Protein AF-A0A358PCX0-F1 (afdb_monomer_lite)

Secondary structure (DSSP, 8-state):
--BSEEEETTTTEEEE--HHHHHHHHHHHHH-TT--EEE--B--TT-SSHHHHHHHHHHHHHHH-SSEEEE--SSHHHHHHHHHHHHHHHSSHHHHHHS--EEEEEE-EETTTEE-HHHHHHHHHHHHHT--EEEEE-PEETTTB-SSHHHHHHHHHHHHHHHHHHHHHH-TT--EEEEE--EEB-TTT-SB-TTSHHHHHHHHHHHHHHHHTT--BEEE------SSSSHHHHHHHHHHHHHHHHHT-SEEETSSSEETTTTEE-GGGT-

Radius of gyration: 17.61 Å; chains: 1; bounding box: 52×37×47 Å

pLDDT: mean 95.23, std 4.38, range [62.81, 98.88]

Sequence (271 aa):
GASPLIFDGVMGRYRESNLLDLYDAARLVDRLEHIHFLSRPVVARDMPDVRHLDVNTAFACLSGTVKHVFTSASSPDSVEDIATICYQIAGSQTAFRDKPFLSLNVNHVVPPLRFDPIALDVMVEAVRCGIPVMVNCFGQLGASSPVTIAGCVTQTIAETLAGMVIAWLVDPDALAVFGPRPMITDLRTGGMAGGSGEQALLTAAAIQMARFYQLSSSTIAGATDSKSPDAQSGFEKCLNVSQTVQAGANIITQACGAQAGLMGLSLAALG

Structure (mmCIF, N/CA/C/O backbone):
data_AF-A0A358PCX0-F1
#
_entry.id   AF-A0A358PCX0-F1
#
loop_
_atom_site.group_PDB
_atom_site.id
_atom_site.type_symbol
_atom_site.label_atom_id
_atom_site.label_alt_id
_atom_site.label_comp_id
_atom_site.label_asym_id
_atom_site.label_entity_id
_atom_site.label_seq_id
_atom_site.pdbx_PDB_ins_code
_atom_site.Cartn_x
_atom_site.Cartn_y
_atom_site.Cartn_z
_atom_site.occupancy
_atom_site.B_iso_or_equiv
_atom_site.auth_seq_id
_atom_site.auth_comp_id
_atom_site.auth_asym_id
_atom_site.auth_atom_id
_atom_site.pdbx_PDB_model_num
ATOM 1 N N . GLY A 1 1 ? 0.249 -0.237 -4.470 1.00 66.25 1 GLY A N 1
ATOM 2 C CA . GLY A 1 1 ? 1.523 -0.013 -5.187 1.00 66.25 1 GLY A CA 1
ATOM 3 C C . GLY A 1 1 ? 1.429 1.230 -6.049 1.00 66.25 1 GLY A C 1
ATOM 4 O O . GLY A 1 1 ? 0.356 1.811 -6.148 1.00 66.25 1 GLY A O 1
ATOM 5 N N . ALA A 1 2 ? 2.546 1.684 -6.610 1.00 81.44 2 ALA A N 1
ATOM 6 C CA . ALA A 1 2 ? 2.585 2.894 -7.434 1.00 81.44 2 ALA A CA 1
ATOM 7 C C . ALA A 1 2 ? 3.744 2.852 -8.443 1.00 81.44 2 ALA A C 1
ATOM 9 O O . ALA A 1 2 ? 4.353 3.879 -8.725 1.00 81.44 2 ALA A O 1
ATOM 10 N N . SER A 1 3 ? 4.090 1.664 -8.949 1.00 93.50 3 SER A N 1
ATOM 11 C CA . SER A 1 3 ? 5.184 1.537 -9.912 1.00 93.50 3 SER A CA 1
ATOM 12 C C . SER A 1 3 ? 4.832 2.313 -11.191 1.00 93.50 3 SER A C 1
ATOM 14 O O . SER A 1 3 ? 3.762 2.078 -11.754 1.00 93.50 3 SER A O 1
ATOM 16 N N . PRO A 1 4 ? 5.665 3.263 -11.647 1.00 94.12 4 PRO A N 1
ATOM 17 C CA . PRO A 1 4 ? 5.398 4.007 -12.880 1.00 94.12 4 PRO A CA 1
ATOM 18 C C . PRO A 1 4 ? 5.708 3.195 -14.143 1.00 94.12 4 PRO A C 1
ATOM 20 O O . PRO A 1 4 ? 5.293 3.576 -15.237 1.00 94.12 4 PRO A O 1
ATOM 23 N N . LEU A 1 5 ? 6.457 2.097 -13.998 1.00 96.38 5 LEU A N 1
ATOM 24 C CA . LEU A 1 5 ? 6.932 1.295 -15.112 1.00 96.38 5 LEU A CA 1
ATOM 25 C C . LEU A 1 5 ? 6.394 -0.132 -15.057 1.00 96.38 5 LEU A C 1
ATOM 27 O O . LEU A 1 5 ? 6.216 -0.725 -13.990 1.00 96.38 5 LEU A O 1
ATOM 31 N N . ILE A 1 6 ? 6.243 -0.717 -16.239 1.00 95.69 6 ILE A N 1
ATOM 32 C CA . ILE A 1 6 ? 5.971 -2.135 -16.442 1.00 95.69 6 ILE A CA 1
ATOM 33 C C . ILE A 1 6 ? 7.061 -2.745 -17.327 1.00 95.69 6 ILE A C 1
ATOM 35 O O . ILE A 1 6 ? 7.517 -2.129 -18.293 1.00 95.69 6 ILE A O 1
ATOM 39 N N . PHE A 1 7 ? 7.531 -3.935 -16.962 1.00 94.62 7 PHE A N 1
ATOM 40 C CA . PHE A 1 7 ? 8.515 -4.688 -17.724 1.00 94.62 7 PHE A CA 1
ATOM 41 C C . PHE A 1 7 ? 7.829 -5.360 -18.910 1.00 94.62 7 PHE A C 1
ATOM 43 O O . PHE A 1 7 ? 6.977 -6.233 -18.736 1.00 94.62 7 PHE A O 1
ATOM 50 N N . ASP A 1 8 ? 8.220 -4.962 -20.115 1.00 89.94 8 ASP A N 1
ATOM 51 C CA . ASP A 1 8 ? 7.750 -5.571 -21.346 1.00 89.94 8 ASP A CA 1
ATOM 52 C C . ASP A 1 8 ? 8.673 -6.736 -21.720 1.00 89.94 8 ASP A C 1
ATOM 54 O O . ASP A 1 8 ? 9.824 -6.540 -22.119 1.00 89.94 8 ASP A O 1
ATOM 58 N N . GLY A 1 9 ? 8.164 -7.962 -21.576 1.00 83.69 9 GLY A N 1
ATOM 59 C CA . GLY A 1 9 ? 8.922 -9.180 -21.863 1.00 83.69 9 GLY A CA 1
ATOM 60 C C . GLY A 1 9 ? 9.258 -9.377 -23.344 1.00 83.69 9 GLY A C 1
ATOM 61 O O . GLY A 1 9 ? 10.222 -10.074 -23.646 1.00 83.69 9 GLY A O 1
ATOM 62 N N . VAL A 1 10 ? 8.513 -8.752 -24.264 1.00 85.44 10 VAL A N 1
ATOM 63 C CA . VAL A 1 10 ? 8.780 -8.824 -25.710 1.00 85.44 10 VAL A CA 1
ATOM 64 C C . VAL A 1 10 ? 9.884 -7.841 -26.087 1.00 85.44 10 VAL A C 1
ATOM 66 O O . VAL A 1 10 ? 10.782 -8.180 -26.856 1.00 85.44 10 VAL A O 1
ATOM 69 N N . MET A 1 11 ? 9.848 -6.627 -25.529 1.00 87.88 11 MET A N 1
ATOM 70 C CA . MET A 1 11 ? 10.877 -5.613 -25.779 1.00 87.88 11 MET A CA 1
ATOM 71 C C . MET A 1 11 ? 12.143 -5.802 -24.931 1.00 87.88 11 MET A C 1
ATOM 73 O O . MET A 1 11 ? 13.167 -5.189 -25.230 1.00 87.88 11 MET A O 1
ATOM 77 N N . GLY A 1 12 ? 12.070 -6.583 -23.849 1.00 88.88 12 GLY A N 1
ATOM 78 C CA . GLY A 1 12 ? 13.165 -6.777 -22.897 1.00 88.88 12 GLY A CA 1
ATOM 79 C C . GLY A 1 12 ? 13.523 -5.518 -22.099 1.00 88.88 12 GLY A C 1
ATOM 80 O O . GLY A 1 12 ? 14.669 -5.365 -21.678 1.00 88.88 12 GLY A O 1
ATOM 81 N N . ARG A 1 13 ? 12.580 -4.583 -21.921 1.00 93.38 13 ARG A N 1
ATOM 82 C CA . ARG A 1 13 ? 12.817 -3.299 -21.237 1.00 93.38 13 ARG A CA 1
ATOM 83 C C . ARG A 1 13 ? 11.580 -2.795 -20.502 1.00 93.38 13 ARG A C 1
ATOM 85 O O . ARG A 1 13 ? 10.458 -3.186 -20.809 1.00 93.38 13 ARG A O 1
ATOM 92 N N . TYR A 1 14 ? 11.792 -1.875 -19.568 1.00 95.69 14 TYR A N 1
ATOM 93 C CA . TYR A 1 14 ? 10.705 -1.142 -18.925 1.00 95.69 14 TYR A CA 1
ATOM 94 C C . TYR A 1 14 ? 10.110 -0.081 -19.855 1.00 95.69 14 TYR A C 1
ATOM 96 O O . TYR A 1 14 ? 10.834 0.578 -20.605 1.00 95.69 14 TYR A O 1
ATOM 104 N N . ARG A 1 15 ? 8.793 0.102 -19.763 1.00 95.75 15 ARG A N 1
ATOM 105 C CA . ARG A 1 15 ? 8.042 1.203 -20.377 1.00 95.75 15 ARG A CA 1
ATOM 106 C C . ARG A 1 15 ? 7.084 1.819 -19.362 1.00 95.75 15 ARG A C 1
ATOM 108 O O . ARG A 1 15 ? 6.763 1.178 -18.363 1.00 95.75 15 ARG A O 1
ATOM 115 N N . GLU A 1 16 ? 6.610 3.029 -19.643 1.00 96.75 16 GLU A N 1
ATOM 116 C CA . GLU A 1 16 ? 5.518 3.640 -18.880 1.00 96.75 16 GLU A CA 1
ATOM 117 C C . GLU A 1 16 ? 4.294 2.713 -18.890 1.00 96.75 16 GLU A C 1
ATOM 119 O O . GLU A 1 16 ? 3.947 2.121 -19.924 1.00 96.75 16 GLU A O 1
ATOM 124 N N . SER A 1 17 ? 3.665 2.570 -17.727 1.00 96.31 17 SER A N 1
ATOM 125 C CA . SER A 1 17 ? 2.411 1.836 -17.586 1.00 96.31 17 SER A CA 1
ATOM 126 C C . SER A 1 17 ? 1.211 2.689 -17.985 1.00 96.31 17 SER A C 1
ATOM 128 O O . SER A 1 17 ? 1.197 3.902 -17.789 1.00 96.31 17 SER A O 1
ATOM 130 N N . ASN A 1 18 ? 0.173 2.051 -18.505 1.00 96.81 18 ASN A N 1
ATOM 131 C CA . ASN A 1 18 ? -1.090 2.681 -18.879 1.00 96.81 18 ASN A CA 1
ATOM 132 C C . ASN A 1 18 ? -2.275 2.043 -18.131 1.00 96.81 18 ASN A C 1
ATOM 134 O O . ASN A 1 18 ? -2.102 1.127 -17.320 1.00 96.81 18 ASN A O 1
ATOM 138 N N . LEU A 1 19 ? -3.489 2.536 -18.377 1.00 97.31 19 LEU A N 1
ATOM 139 C CA . LEU A 1 19 ? -4.694 2.020 -17.728 1.00 97.31 19 LEU A CA 1
ATOM 140 C C . LEU A 1 19 ? -4.988 0.551 -18.079 1.00 97.31 19 LEU A C 1
ATOM 142 O O . LEU A 1 19 ? -5.476 -0.200 -17.233 1.00 97.31 19 LEU A O 1
ATOM 146 N N . LEU A 1 20 ? -4.668 0.122 -19.303 1.00 96.88 20 LEU A N 1
ATOM 147 C CA . LEU A 1 20 ? -4.866 -1.262 -19.734 1.00 96.88 20 LEU A CA 1
ATOM 148 C C . LEU A 1 20 ? -3.943 -2.223 -18.974 1.00 96.88 20 LEU A C 1
ATOM 150 O O . LEU A 1 20 ? -4.403 -3.267 -18.526 1.00 96.88 20 LEU A O 1
ATOM 154 N N . ASP A 1 21 ? -2.688 -1.838 -18.729 1.00 96.50 21 ASP A N 1
ATOM 155 C CA . ASP A 1 21 ? -1.755 -2.628 -17.914 1.00 96.50 21 ASP A CA 1
ATOM 156 C C . ASP A 1 21 ? -2.300 -2.874 -16.500 1.00 96.50 21 ASP A C 1
ATOM 158 O O . ASP A 1 21 ? -2.132 -3.954 -15.928 1.00 96.50 21 ASP A O 1
ATOM 162 N N . LEU A 1 22 ? -2.967 -1.866 -15.928 1.00 96.00 22 LEU A N 1
ATOM 163 C CA . LEU A 1 22 ? -3.605 -1.972 -14.621 1.00 96.00 22 LEU A CA 1
ATOM 164 C C . LEU A 1 22 ? -4.788 -2.952 -14.650 1.00 96.00 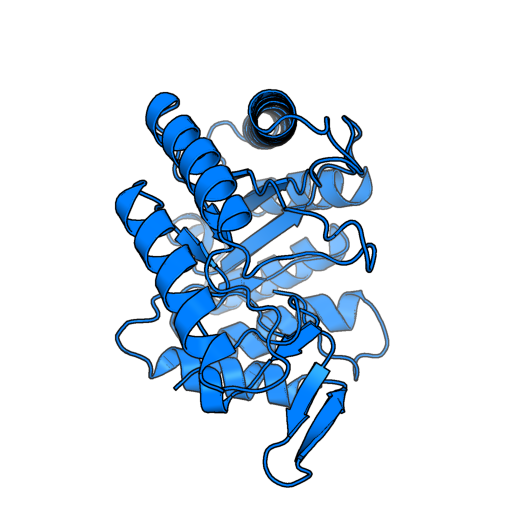22 LEU A C 1
ATOM 166 O O . LEU A 1 22 ? -4.910 -3.788 -13.753 1.00 96.00 22 LEU A O 1
ATOM 170 N N . TYR A 1 23 ? -5.637 -2.863 -15.676 1.00 97.50 23 TYR A N 1
ATOM 171 C CA . TYR A 1 23 ? -6.761 -3.778 -15.883 1.00 97.50 23 TYR A CA 1
ATOM 172 C C . TYR A 1 23 ? -6.295 -5.226 -16.096 1.00 97.50 23 TYR A C 1
ATOM 174 O O . TYR A 1 23 ? -6.831 -6.152 -15.484 1.00 97.50 23 TYR A O 1
ATOM 182 N N . ASP A 1 24 ? -5.255 -5.434 -16.901 1.00 96.88 24 ASP A N 1
ATOM 183 C CA . ASP A 1 24 ? -4.694 -6.760 -17.160 1.00 96.88 24 ASP A CA 1
ATOM 184 C C . ASP A 1 24 ? -4.054 -7.359 -15.901 1.00 96.88 24 ASP A C 1
ATOM 186 O O . ASP A 1 24 ? -4.248 -8.543 -15.610 1.00 96.88 24 ASP A O 1
ATOM 190 N N . ALA A 1 25 ? -3.368 -6.545 -15.091 1.00 96.62 25 ALA A N 1
ATOM 191 C CA . ALA A 1 25 ? -2.863 -6.982 -13.793 1.00 96.62 25 ALA A CA 1
ATOM 192 C C . ALA A 1 25 ? -4.001 -7.379 -12.835 1.00 96.62 25 ALA A C 1
ATOM 194 O O . ALA A 1 25 ? -3.883 -8.387 -12.137 1.00 96.62 25 ALA A O 1
ATOM 195 N N . ALA A 1 26 ? -5.110 -6.631 -12.820 1.00 97.50 26 ALA A N 1
ATOM 196 C CA . ALA A 1 26 ? -6.291 -6.964 -12.024 1.00 97.50 26 ALA A CA 1
ATOM 197 C C . ALA A 1 26 ? -6.888 -8.318 -12.436 1.00 97.50 26 ALA A C 1
ATOM 199 O O . ALA A 1 26 ? -7.102 -9.182 -11.586 1.00 97.50 26 ALA A O 1
ATOM 200 N N . ARG A 1 27 ? -7.057 -8.545 -13.744 1.00 97.88 27 ARG A N 1
ATOM 201 C CA . ARG A 1 27 ? -7.549 -9.819 -14.293 1.00 97.88 27 ARG A CA 1
ATOM 202 C C . ARG A 1 27 ? -6.636 -10.989 -13.989 1.00 97.88 27 ARG A C 1
ATOM 204 O O . ARG A 1 27 ? -7.120 -12.086 -13.723 1.00 97.88 27 ARG A O 1
ATOM 211 N N . LEU A 1 28 ? -5.325 -10.776 -14.043 1.00 96.62 28 LEU A N 1
ATOM 212 C CA . LEU A 1 28 ? -4.369 -11.808 -13.673 1.00 96.62 28 LEU A CA 1
ATOM 213 C C . LEU A 1 28 ? -4.514 -12.150 -12.189 1.00 96.62 28 LEU A C 1
ATOM 215 O O . LEU A 1 28 ? -4.706 -13.317 -11.855 1.00 96.62 28 LEU A O 1
ATOM 219 N N . VAL A 1 29 ? -4.509 -11.136 -11.315 1.00 97.06 29 VAL A N 1
ATOM 220 C CA . VAL A 1 29 ? -4.681 -11.308 -9.865 1.00 97.06 29 VAL A CA 1
ATOM 221 C C . VAL A 1 29 ? -5.977 -12.036 -9.531 1.00 97.06 29 VAL A C 1
ATOM 223 O O . VAL A 1 29 ? -5.957 -12.901 -8.658 1.00 97.06 29 VAL A O 1
ATOM 226 N N . ASP A 1 30 ? -7.072 -11.769 -10.241 1.00 97.62 30 ASP A N 1
ATOM 227 C CA . ASP A 1 30 ? -8.354 -12.456 -10.052 1.00 97.62 30 ASP A CA 1
ATOM 228 C C . ASP A 1 30 ? -8.228 -13.986 -10.130 1.00 97.62 30 ASP A C 1
ATOM 230 O O . ASP A 1 30 ? -8.849 -14.717 -9.358 1.00 97.62 30 ASP A O 1
ATOM 234 N N . ARG A 1 31 ? -7.336 -14.477 -10.997 1.00 97.25 31 ARG A N 1
ATOM 235 C CA . ARG A 1 31 ? -7.123 -15.906 -11.262 1.00 97.25 31 ARG A CA 1
ATOM 236 C C . ARG A 1 31 ? -6.099 -16.575 -10.346 1.00 97.25 31 ARG A C 1
ATOM 238 O O . ARG A 1 31 ? -6.014 -17.800 -10.361 1.00 97.25 31 ARG A O 1
ATOM 245 N N . LEU A 1 32 ? -5.331 -15.814 -9.566 1.00 96.75 32 LEU A N 1
ATOM 246 C CA . LEU A 1 32 ? -4.287 -16.356 -8.690 1.00 96.75 32 LEU A CA 1
ATOM 247 C C . LEU A 1 32 ? -4.876 -16.877 -7.375 1.00 96.75 32 LEU A C 1
ATOM 249 O O . LEU A 1 32 ? -5.414 -16.102 -6.591 1.00 96.75 32 LEU A O 1
ATOM 253 N N . GLU A 1 33 ? -4.741 -18.170 -7.094 1.00 96.31 33 GLU A N 1
ATOM 254 C CA . GLU A 1 33 ? -5.329 -18.804 -5.902 1.00 96.31 33 GLU A CA 1
ATOM 255 C C . GLU A 1 33 ? -4.823 -18.199 -4.581 1.00 96.31 33 GLU A C 1
ATOM 257 O O . GLU A 1 33 ? -5.609 -17.926 -3.679 1.00 96.31 33 GLU A O 1
ATOM 262 N N . HIS A 1 34 ? -3.518 -17.932 -4.483 1.00 95.25 34 HIS A N 1
ATOM 263 C CA . HIS A 1 34 ? -2.870 -17.493 -3.238 1.00 95.25 34 HIS A CA 1
ATOM 264 C C . HIS A 1 34 ? -2.746 -15.969 -3.089 1.00 95.25 34 HIS A C 1
ATOM 266 O O . HIS A 1 34 ? -2.166 -15.483 -2.117 1.00 95.25 34 HIS A O 1
ATOM 272 N N . ILE A 1 35 ? -3.279 -15.202 -4.044 1.00 96.94 35 ILE A N 1
ATOM 273 C CA . ILE A 1 35 ? -3.341 -13.740 -3.963 1.00 96.94 35 ILE A CA 1
ATOM 274 C C . ILE A 1 35 ? -4.784 -13.338 -3.677 1.00 96.94 35 ILE A C 1
ATOM 276 O O . ILE A 1 35 ? -5.664 -13.498 -4.517 1.00 96.94 35 ILE A O 1
ATOM 280 N N . HIS A 1 36 ? -5.031 -12.812 -2.480 1.00 97.19 36 HIS A N 1
ATOM 281 C CA . HIS A 1 36 ? -6.388 -12.627 -1.947 1.00 97.19 36 HIS A CA 1
ATOM 282 C C . HIS A 1 36 ? -7.001 -11.250 -2.242 1.00 97.19 36 HIS A C 1
ATOM 284 O O . HIS A 1 36 ? -8.197 -11.051 -2.051 1.00 97.19 36 HIS A O 1
ATOM 290 N N . PHE A 1 37 ? -6.193 -10.293 -2.692 1.00 97.75 37 PHE A N 1
ATOM 291 C CA . PHE A 1 37 ? -6.614 -8.928 -2.995 1.00 97.75 37 PHE A CA 1
ATOM 292 C C . PHE A 1 37 ? -5.708 -8.321 -4.064 1.00 97.75 37 PHE A C 1
ATOM 294 O O . PHE A 1 37 ? -4.561 -8.738 -4.242 1.00 97.75 37 PHE A O 1
ATOM 301 N N . LEU A 1 38 ? -6.198 -7.282 -4.730 1.00 97.75 38 LEU A N 1
ATOM 302 C CA . LEU A 1 38 ? -5.412 -6.452 -5.628 1.00 97.75 38 LEU A CA 1
ATOM 303 C C . LEU A 1 38 ? -5.017 -5.170 -4.900 1.00 97.75 38 LEU A C 1
ATOM 305 O O . LEU A 1 38 ? -5.866 -4.350 -4.583 1.00 97.75 38 LEU A O 1
ATOM 309 N N . SER A 1 39 ? -3.724 -4.944 -4.671 1.00 95.69 39 SER A N 1
ATOM 310 C CA . SER A 1 39 ? -3.232 -3.591 -4.386 1.00 95.69 39 SER A CA 1
ATOM 311 C C . SER A 1 39 ? -2.717 -3.007 -5.681 1.00 95.69 39 SER A C 1
ATOM 313 O O . SER A 1 39 ? -1.748 -3.550 -6.209 1.00 95.69 39 SER A O 1
ATOM 315 N N . ARG A 1 40 ? -3.349 -1.926 -6.165 1.00 94.75 40 ARG A N 1
ATOM 316 C CA . ARG A 1 40 ? -3.011 -1.200 -7.401 1.00 94.75 40 ARG A CA 1
ATOM 317 C C . ARG A 1 40 ? -1.505 -1.306 -7.684 1.00 94.75 40 ARG A C 1
ATOM 319 O O . ARG A 1 40 ? -0.728 -0.709 -6.939 1.00 94.75 40 ARG A O 1
ATOM 326 N N . PRO A 1 41 ? -1.056 -2.090 -8.674 1.00 94.00 41 PRO A N 1
ATOM 327 C CA . PRO A 1 41 ? 0.370 -2.369 -8.822 1.00 94.00 41 PRO A CA 1
ATOM 328 C C . PRO A 1 41 ? 1.127 -1.243 -9.539 1.00 94.00 41 PRO A C 1
ATOM 330 O O . PRO A 1 41 ? 2.268 -0.959 -9.175 1.00 94.00 41 PRO A O 1
ATOM 333 N N . VAL A 1 42 ? 0.479 -0.559 -10.488 1.00 95.69 42 VAL A N 1
ATOM 334 C CA . VAL A 1 42 ? 1.085 0.479 -11.339 1.00 95.69 42 VAL A CA 1
ATOM 335 C C . VAL A 1 42 ? 0.300 1.794 -11.341 1.00 95.69 42 VAL A C 1
ATOM 337 O O . VAL A 1 42 ? -0.827 1.871 -10.848 1.00 95.69 42 VAL A O 1
ATOM 340 N N . VAL A 1 43 ? 0.910 2.857 -11.867 1.00 95.62 43 VAL A N 1
ATOM 341 C CA . VAL A 1 43 ? 0.254 4.146 -12.145 1.00 95.62 43 VAL A CA 1
ATOM 342 C C . VAL A 1 43 ? -0.154 4.198 -13.617 1.00 95.62 43 VAL A C 1
ATOM 344 O O . VAL A 1 43 ? 0.695 4.006 -14.478 1.00 95.62 43 VAL A O 1
ATOM 347 N N . ALA A 1 44 ? -1.414 4.498 -13.931 1.00 95.56 44 ALA A N 1
ATOM 348 C CA . ALA A 1 44 ? -1.822 4.745 -15.315 1.00 95.56 44 ALA A CA 1
ATOM 349 C C . ALA A 1 44 ? -1.275 6.109 -15.786 1.00 95.56 44 ALA A C 1
ATOM 351 O O . ALA A 1 44 ? -1.737 7.162 -15.352 1.00 95.56 44 ALA A O 1
ATOM 352 N N . ARG A 1 45 ? -0.229 6.111 -16.616 1.00 95.75 45 ARG A N 1
ATOM 353 C CA . ARG A 1 45 ? 0.488 7.330 -17.046 1.00 95.75 45 ARG A CA 1
ATOM 354 C C . ARG A 1 45 ? -0.158 8.030 -18.246 1.00 95.75 45 ARG A C 1
ATOM 356 O O . ARG A 1 45 ? 0.310 9.085 -18.660 1.00 95.75 45 ARG A O 1
ATOM 363 N N . ASP A 1 46 ? -1.216 7.448 -18.792 1.00 97.06 46 ASP A N 1
ATOM 364 C CA . ASP A 1 46 ? -1.963 7.876 -19.976 1.00 97.06 46 ASP A CA 1
ATOM 365 C C . ASP A 1 46 ? -3.213 8.713 -19.649 1.00 97.06 46 ASP A C 1
ATOM 367 O O . ASP A 1 46 ? -4.040 8.964 -20.523 1.00 97.06 46 ASP A O 1
ATOM 371 N N . MET A 1 47 ? -3.357 9.158 -18.397 1.00 96.81 47 MET A N 1
ATOM 372 C CA . MET A 1 47 ? -4.500 9.944 -17.924 1.00 96.81 47 MET A CA 1
ATOM 373 C C . MET A 1 47 ? -4.228 11.456 -18.019 1.00 96.81 47 MET A C 1
ATOM 375 O O . MET A 1 47 ? -3.110 11.889 -17.732 1.00 96.81 47 MET A O 1
ATOM 379 N N . PRO A 1 48 ? -5.229 12.275 -18.399 1.00 95.94 48 PRO A N 1
ATOM 380 C CA . PRO A 1 48 ? -5.037 13.707 -18.653 1.00 95.94 48 PRO A CA 1
ATOM 381 C C . PRO A 1 48 ? -4.790 14.527 -17.380 1.00 95.94 48 PRO A C 1
ATOM 383 O O . PRO A 1 48 ? -4.095 15.540 -17.426 1.00 95.94 48 PRO A O 1
ATOM 386 N N . ASP A 1 49 ? -5.344 14.093 -16.249 1.00 96.81 49 ASP A N 1
ATOM 387 C CA . ASP A 1 49 ? -5.145 14.715 -14.945 1.00 96.81 49 ASP A CA 1
ATOM 388 C C . ASP A 1 49 ? -5.286 13.692 -13.810 1.00 96.81 49 ASP A C 1
ATOM 390 O O . ASP A 1 49 ? -5.570 12.508 -14.014 1.00 96.81 49 ASP A O 1
ATOM 394 N N . VAL A 1 50 ? -5.044 14.173 -12.594 1.00 95.50 50 VAL A N 1
ATOM 395 C CA . VAL A 1 50 ? -4.992 13.362 -11.379 1.00 95.50 50 VAL A CA 1
ATOM 396 C C . VAL A 1 50 ? -6.367 12.801 -10.991 1.00 95.50 50 VAL A C 1
ATOM 398 O O . VAL A 1 50 ? -6.448 11.660 -10.541 1.00 95.50 50 VAL A O 1
ATOM 401 N N . ARG A 1 51 ? -7.457 13.546 -11.213 1.00 96.75 51 ARG A N 1
ATOM 402 C CA . ARG A 1 51 ? -8.814 13.065 -10.911 1.00 96.75 51 ARG A CA 1
ATOM 403 C C . ARG A 1 51 ? -9.197 11.937 -11.864 1.00 96.75 51 ARG A C 1
ATOM 405 O O . ARG A 1 51 ? -9.658 10.886 -11.422 1.00 96.75 51 ARG A O 1
ATOM 412 N N . HIS A 1 52 ? -8.914 12.099 -13.159 1.00 97.50 52 HIS A N 1
ATOM 413 C CA . HIS A 1 52 ? -9.087 11.026 -14.138 1.00 97.50 52 HIS A CA 1
ATOM 414 C C . HIS A 1 52 ? -8.227 9.809 -13.794 1.00 97.50 52 HIS A C 1
ATOM 416 O O . HIS A 1 52 ? -8.718 8.688 -13.910 1.00 97.50 52 HIS A O 1
ATOM 422 N N . LEU A 1 53 ? -6.987 10.006 -13.335 1.00 97.56 53 LEU A N 1
ATOM 423 C CA . LEU A 1 53 ? -6.143 8.915 -12.850 1.00 97.56 53 LEU A CA 1
ATOM 424 C C . LEU A 1 53 ? -6.813 8.136 -11.718 1.00 97.56 53 LEU A C 1
ATOM 426 O O . LEU A 1 53 ? -6.937 6.919 -11.833 1.00 97.56 53 LEU A O 1
ATOM 430 N N . ASP A 1 54 ? -7.245 8.802 -10.652 1.00 97.88 54 ASP A N 1
ATOM 431 C CA . ASP A 1 54 ? -7.802 8.139 -9.469 1.00 97.88 54 ASP A CA 1
ATOM 432 C C . ASP A 1 54 ? -9.085 7.359 -9.804 1.00 97.88 54 ASP A C 1
ATOM 434 O O . ASP A 1 54 ? -9.202 6.166 -9.498 1.00 97.88 54 ASP A O 1
ATOM 438 N N . VAL A 1 55 ? -10.020 8.013 -10.501 1.00 98.12 55 VAL A N 1
ATOM 439 C CA . VAL A 1 55 ? -11.337 7.451 -10.836 1.00 98.12 55 VAL A CA 1
ATOM 440 C C . VAL A 1 55 ? -11.211 6.287 -11.820 1.00 98.12 55 VAL A C 1
ATOM 442 O O . VAL A 1 55 ? -11.768 5.213 -11.582 1.00 98.12 55 VAL A O 1
ATOM 445 N N . ASN A 1 56 ? -10.429 6.445 -12.896 1.00 98.25 56 ASN A N 1
ATOM 446 C CA . ASN A 1 56 ? -10.233 5.361 -13.862 1.00 98.25 56 ASN A CA 1
ATOM 447 C C . ASN A 1 56 ? -9.424 4.210 -13.261 1.00 98.25 56 ASN A C 1
ATOM 449 O O . ASN A 1 56 ? -9.700 3.055 -13.573 1.00 98.25 56 ASN A O 1
ATOM 453 N N . THR A 1 57 ? -8.476 4.490 -12.362 1.00 98.06 57 THR A N 1
ATOM 454 C CA . THR A 1 57 ? -7.750 3.447 -11.624 1.00 98.06 57 THR A CA 1
ATOM 455 C C . THR A 1 57 ? -8.716 2.587 -10.814 1.00 98.06 57 THR A C 1
ATOM 457 O O . THR A 1 57 ? -8.656 1.359 -10.908 1.00 98.06 57 THR A O 1
ATOM 460 N N . ALA A 1 58 ? -9.618 3.205 -10.042 1.00 98.25 58 ALA A N 1
ATOM 461 C CA . ALA A 1 58 ? -10.618 2.474 -9.269 1.00 98.25 58 ALA A CA 1
ATOM 462 C C . ALA A 1 58 ? -11.531 1.646 -10.184 1.00 98.25 58 ALA A C 1
ATOM 464 O O . ALA A 1 58 ? -11.688 0.444 -9.965 1.00 98.25 58 ALA A O 1
ATOM 465 N N . PHE A 1 59 ? -12.054 2.258 -11.250 1.00 98.25 59 PHE A N 1
ATOM 466 C CA . PHE A 1 59 ? -12.914 1.585 -12.221 1.00 98.25 59 PHE A CA 1
ATOM 467 C C . PHE A 1 59 ? -12.226 0.388 -12.894 1.00 98.25 59 PHE A C 1
ATOM 469 O O . PHE A 1 59 ? -12.791 -0.706 -12.929 1.00 98.25 59 PHE A O 1
ATOM 476 N N . ALA A 1 60 ? -10.998 0.560 -13.390 1.00 98.19 60 ALA A N 1
ATOM 477 C CA . ALA A 1 60 ? -10.240 -0.499 -14.053 1.00 98.19 60 ALA A CA 1
ATOM 478 C C . ALA A 1 60 ? -9.931 -1.661 -13.099 1.00 98.19 60 ALA A C 1
ATOM 480 O O . ALA A 1 60 ? -10.105 -2.820 -13.469 1.00 98.19 60 ALA A O 1
ATOM 481 N N . CYS A 1 61 ? -9.533 -1.373 -11.855 1.00 98.25 61 CYS A N 1
ATOM 482 C CA . CYS A 1 61 ? -9.289 -2.413 -10.855 1.00 98.25 61 CYS A CA 1
ATOM 483 C C . CYS A 1 61 ? -10.563 -3.209 -10.540 1.00 98.25 61 CYS A C 1
ATOM 485 O O . CYS A 1 61 ? -10.549 -4.435 -10.616 1.00 98.25 61 CYS A O 1
ATOM 487 N N . LEU A 1 62 ? -11.665 -2.516 -10.233 1.00 98.44 62 LEU A N 1
ATOM 488 C CA . LEU A 1 62 ? -12.949 -3.133 -9.878 1.00 98.44 62 LEU A CA 1
ATOM 489 C C . LEU A 1 62 ? -13.585 -3.900 -11.042 1.00 98.44 62 LEU A C 1
ATOM 491 O O . LEU A 1 62 ? -14.279 -4.888 -10.829 1.00 98.44 62 LEU A O 1
ATOM 495 N N . SER A 1 63 ? -13.330 -3.475 -12.280 1.00 98.06 63 SER A N 1
ATOM 496 C CA . SER A 1 63 ? -13.789 -4.188 -13.476 1.00 98.06 63 SER A CA 1
ATOM 497 C C . SER A 1 63 ? -12.953 -5.434 -13.780 1.00 98.06 63 SER A C 1
ATOM 499 O O . SER A 1 63 ? -13.393 -6.307 -14.527 1.00 98.06 63 SER A O 1
ATOM 501 N N . GLY A 1 64 ? -11.716 -5.490 -13.278 1.00 97.88 64 GLY A N 1
ATOM 502 C CA . GLY A 1 64 ? -10.762 -6.552 -13.583 1.00 97.88 64 GLY A CA 1
ATOM 503 C C . GLY A 1 64 ? -10.759 -7.707 -12.584 1.00 97.88 64 GLY A C 1
ATOM 504 O O . GLY A 1 64 ? -10.331 -8.798 -12.950 1.00 97.88 64 GLY A O 1
ATOM 505 N N . THR A 1 65 ? -11.227 -7.504 -11.350 1.00 98.38 65 THR A N 1
ATOM 506 C CA . THR A 1 65 ? -11.255 -8.554 -10.322 1.00 98.38 65 THR A CA 1
ATOM 507 C C . THR A 1 65 ? -12.466 -8.446 -9.404 1.00 98.38 65 THR A C 1
ATOM 509 O O . THR A 1 65 ? -12.937 -7.353 -9.107 1.00 98.38 65 THR A O 1
ATOM 512 N N . VAL A 1 66 ? -12.935 -9.595 -8.908 1.00 97.25 66 VAL A N 1
ATOM 513 C CA . VAL A 1 66 ? -13.941 -9.678 -7.835 1.00 97.25 66 VAL A CA 1
ATOM 514 C C . VAL A 1 66 ? -13.318 -9.671 -6.434 1.00 97.25 66 VAL A C 1
ATOM 516 O O . VAL A 1 66 ? -14.033 -9.705 -5.433 1.00 97.25 66 VAL A O 1
ATOM 519 N N . LYS A 1 67 ? -11.984 -9.673 -6.345 1.00 98.31 67 LYS A N 1
ATOM 520 C CA . LYS A 1 67 ? -11.242 -9.611 -5.082 1.00 98.31 67 LYS A CA 1
ATOM 521 C C . LYS A 1 67 ? -11.199 -8.181 -4.558 1.00 98.31 67 LYS A C 1
ATOM 523 O O . LYS A 1 67 ? -11.349 -7.225 -5.312 1.00 98.31 67 LYS A O 1
ATOM 528 N N . HIS A 1 68 ? -10.931 -8.037 -3.260 1.00 98.44 68 HIS A N 1
ATOM 529 C CA . HIS A 1 68 ? -10.815 -6.723 -2.626 1.00 98.44 68 HIS A CA 1
ATOM 530 C C . HIS A 1 68 ? -9.757 -5.858 -3.320 1.00 98.44 68 HIS A C 1
ATOM 532 O O . HIS A 1 68 ? -8.659 -6.338 -3.617 1.00 98.44 68 HIS A O 1
ATOM 538 N N . VAL A 1 69 ? -10.064 -4.581 -3.541 1.00 98.62 69 VAL A N 1
ATOM 539 C CA . VAL A 1 69 ? -9.175 -3.633 -4.221 1.00 98.62 69 VAL A CA 1
ATOM 540 C C . VAL A 1 69 ? -8.625 -2.606 -3.235 1.00 98.62 69 VAL A C 1
ATOM 542 O O . VAL A 1 69 ? -9.365 -1.902 -2.558 1.00 98.62 69 VAL A O 1
ATOM 545 N N . PHE A 1 70 ? -7.306 -2.447 -3.206 1.00 97.94 70 PHE A N 1
ATOM 546 C CA . PHE A 1 70 ? -6.643 -1.307 -2.585 1.00 97.94 70 PHE A CA 1
ATOM 547 C C . PHE A 1 70 ? -6.145 -0.345 -3.663 1.00 97.94 70 PHE A C 1
ATOM 549 O O . PHE A 1 70 ? -5.237 -0.684 -4.427 1.00 97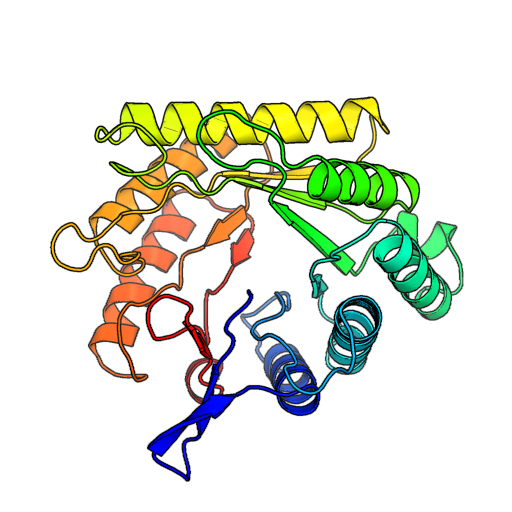.94 70 PHE A O 1
ATOM 556 N N . THR A 1 71 ? -6.682 0.872 -3.680 1.00 97.06 71 THR A N 1
ATOM 557 C CA . THR A 1 71 ? -6.221 1.969 -4.548 1.00 97.06 71 THR A CA 1
ATOM 558 C C . THR A 1 71 ? -5.755 3.160 -3.700 1.00 97.06 71 THR A C 1
ATOM 560 O O . THR A 1 71 ? -5.434 2.984 -2.525 1.00 97.06 71 THR A O 1
ATOM 563 N N . SER A 1 72 ? -5.630 4.345 -4.281 1.00 95.94 72 SER A N 1
ATOM 564 C CA . SER A 1 72 ? -5.386 5.617 -3.600 1.00 95.94 72 SER A CA 1
ATOM 565 C C . SER A 1 72 ? -6.226 6.701 -4.270 1.00 95.94 72 SER A C 1
ATOM 567 O O . SER A 1 72 ? -6.613 6.539 -5.426 1.00 95.94 72 SER A O 1
ATOM 569 N N . ALA A 1 73 ? -6.445 7.800 -3.563 1.00 97.50 73 ALA A N 1
ATOM 570 C CA . ALA A 1 73 ? -7.011 9.023 -4.110 1.00 97.50 73 ALA A CA 1
ATOM 571 C C . ALA A 1 73 ? -6.067 10.183 -3.794 1.00 97.50 73 ALA A C 1
ATOM 573 O O . ALA A 1 73 ? -5.342 10.143 -2.797 1.00 97.50 73 ALA A O 1
ATOM 574 N N . SER A 1 74 ? -6.072 11.193 -4.649 1.00 96.81 74 SER A N 1
ATOM 575 C CA . SER A 1 74 ? -5.174 12.342 -4.567 1.00 96.81 74 SER A CA 1
ATOM 576 C C . SER A 1 74 ? -5.882 13.614 -4.091 1.00 96.81 74 SER A C 1
ATOM 578 O O . SER A 1 74 ? -5.224 14.613 -3.817 1.00 96.81 74 SER A O 1
ATOM 580 N N . SER A 1 75 ? -7.213 13.591 -3.999 1.00 98.12 75 SER A N 1
ATOM 581 C CA . SER A 1 75 ? -8.040 14.669 -3.457 1.00 98.12 75 SER A CA 1
ATOM 582 C C . SER A 1 75 ? -9.335 14.114 -2.846 1.00 98.12 75 SER A C 1
ATOM 584 O O . SER A 1 75 ? -9.743 13.007 -3.212 1.00 98.12 75 SER A O 1
ATOM 586 N N . PRO A 1 76 ? -10.003 14.866 -1.952 1.00 98.25 76 PRO A N 1
ATOM 587 C CA . PRO A 1 76 ? -11.332 14.516 -1.440 1.00 98.25 76 PRO A CA 1
ATOM 588 C C . PRO A 1 76 ? -12.369 14.321 -2.555 1.00 98.25 76 PRO A C 1
ATOM 590 O O . PRO A 1 76 ? -13.076 13.321 -2.555 1.00 98.25 76 PRO A O 1
ATOM 593 N N . ASP A 1 77 ? -12.376 15.186 -3.573 1.00 98.12 77 ASP A N 1
ATOM 594 C CA . ASP A 1 77 ? -13.274 15.053 -4.730 1.00 98.12 77 ASP A CA 1
ATOM 595 C C . ASP A 1 77 ? -13.106 13.702 -5.450 1.00 98.12 77 ASP A C 1
ATOM 597 O O . ASP A 1 77 ? -14.085 13.069 -5.844 1.00 98.12 77 ASP A O 1
ATOM 601 N N . SER A 1 78 ? -11.862 13.222 -5.603 1.00 98.44 78 SER A N 1
ATOM 602 C CA . SER A 1 78 ? -11.604 11.888 -6.160 1.00 98.44 78 SER A CA 1
ATOM 603 C C . SER A 1 78 ? -12.169 10.782 -5.262 1.00 98.44 78 SER A C 1
ATOM 605 O O . SER A 1 78 ? -12.608 9.752 -5.769 1.00 98.44 78 SER A O 1
ATOM 607 N N . VAL A 1 79 ? -12.159 10.962 -3.935 1.00 98.81 79 VAL A N 1
ATOM 608 C CA . VAL A 1 79 ? -12.751 10.000 -2.991 1.00 98.81 79 VAL A CA 1
ATOM 609 C C . VAL A 1 79 ? -14.260 9.913 -3.191 1.00 98.81 79 VAL A C 1
ATOM 611 O O . VAL A 1 79 ? -14.782 8.803 -3.276 1.00 98.81 79 VAL A O 1
ATOM 614 N N . GLU A 1 80 ? -14.949 11.048 -3.312 1.00 98.62 80 GLU A N 1
ATOM 615 C CA . GLU A 1 80 ? -16.400 11.094 -3.537 1.00 98.62 80 GLU A CA 1
ATOM 616 C C . GLU A 1 80 ? -16.800 10.401 -4.852 1.00 98.62 80 GLU A C 1
ATOM 618 O O . GLU A 1 80 ? -17.754 9.613 -4.894 1.00 98.62 80 GLU A O 1
ATOM 623 N N . ASP A 1 81 ? -16.034 10.621 -5.924 1.00 98.69 81 ASP A N 1
ATOM 624 C CA . ASP A 1 81 ? -16.252 9.950 -7.209 1.00 98.69 81 ASP A CA 1
ATOM 625 C C . ASP A 1 81 ? -16.031 8.432 -7.108 1.00 98.69 81 ASP A C 1
ATOM 627 O O . ASP A 1 81 ? -16.844 7.637 -7.594 1.00 98.69 81 ASP A O 1
ATOM 631 N N . ILE A 1 82 ? -14.949 8.004 -6.444 1.00 98.81 82 ILE A N 1
ATOM 632 C CA . ILE A 1 82 ? -14.661 6.581 -6.208 1.00 98.81 82 ILE A CA 1
ATOM 633 C C . ILE A 1 82 ? -15.771 5.946 -5.360 1.00 98.81 82 ILE A C 1
ATOM 635 O O . ILE A 1 82 ? -16.218 4.836 -5.665 1.00 98.81 82 ILE A O 1
ATOM 639 N N . ALA A 1 83 ? -16.245 6.642 -4.324 1.00 98.81 83 ALA A N 1
ATOM 640 C CA . ALA A 1 83 ? -17.342 6.191 -3.477 1.00 98.81 83 ALA A CA 1
ATOM 641 C C . ALA A 1 83 ? -18.624 6.007 -4.296 1.00 98.81 83 ALA A C 1
ATOM 643 O O . ALA A 1 83 ? -19.282 4.976 -4.180 1.00 98.81 83 ALA A O 1
ATOM 644 N N . THR A 1 84 ? -18.926 6.947 -5.196 1.00 98.69 84 THR A N 1
ATOM 645 C CA . THR A 1 84 ? -20.082 6.872 -6.099 1.00 98.69 84 THR A CA 1
ATOM 646 C C . THR A 1 84 ? -20.043 5.616 -6.970 1.00 98.69 84 THR A C 1
ATOM 648 O O . THR A 1 84 ? -21.041 4.896 -7.045 1.00 98.69 84 THR A O 1
ATOM 651 N N . ILE A 1 85 ? -18.889 5.296 -7.569 1.00 98.56 85 ILE A N 1
ATOM 652 C CA . ILE A 1 85 ? -18.699 4.046 -8.327 1.00 98.56 85 ILE A CA 1
ATOM 653 C C . ILE A 1 85 ? -18.956 2.831 -7.428 1.00 98.56 85 ILE A C 1
ATOM 655 O O . ILE A 1 85 ? -19.683 1.909 -7.805 1.00 98.56 85 ILE A O 1
ATOM 659 N N . CYS A 1 86 ? -18.392 2.832 -6.220 1.00 98.75 86 CYS A N 1
ATOM 660 C CA . CYS A 1 86 ? -18.544 1.726 -5.281 1.00 98.75 86 CYS A CA 1
ATOM 661 C C . CYS A 1 86 ? -20.008 1.522 -4.859 1.00 98.75 86 CYS A C 1
ATOM 663 O O . CYS A 1 86 ? -20.487 0.389 -4.834 1.00 98.75 86 CYS A O 1
ATOM 665 N N . TYR A 1 87 ? -20.748 2.598 -4.590 1.00 98.75 87 TYR A N 1
ATOM 666 C CA . TYR A 1 87 ? -22.165 2.529 -4.232 1.00 98.75 87 TYR A CA 1
ATOM 667 C C . TYR A 1 87 ? -23.025 2.003 -5.379 1.00 98.75 87 TYR A C 1
ATOM 669 O O . TYR A 1 87 ? -23.948 1.228 -5.139 1.00 98.75 87 TYR A O 1
ATOM 677 N N . GLN A 1 88 ? -22.720 2.390 -6.620 1.00 98.44 88 GLN A N 1
ATOM 678 C CA . GLN A 1 88 ? -23.421 1.884 -7.800 1.00 98.44 88 GLN A CA 1
ATOM 679 C C . GLN A 1 88 ? -23.208 0.378 -7.977 1.00 98.44 88 GLN A C 1
ATOM 681 O O . GLN A 1 88 ? -24.176 -0.351 -8.181 1.00 98.44 88 GLN A O 1
ATOM 686 N N . ILE A 1 89 ? -21.968 -0.099 -7.835 1.00 98.19 89 ILE A N 1
ATOM 687 C CA . ILE A 1 89 ? -21.640 -1.532 -7.917 1.00 98.19 89 ILE A CA 1
ATOM 688 C C . ILE A 1 89 ? -22.296 -2.312 -6.768 1.00 98.19 89 ILE A C 1
ATOM 690 O O . ILE A 1 89 ? -22.847 -3.388 -6.990 1.00 98.19 89 ILE A O 1
ATOM 694 N N . ALA A 1 90 ? -22.280 -1.767 -5.548 1.00 98.25 90 ALA A N 1
ATOM 695 C CA . ALA A 1 90 ? -22.925 -2.375 -4.383 1.00 98.25 90 ALA A CA 1
ATOM 696 C C . ALA A 1 90 ? -24.466 -2.322 -4.434 1.00 98.25 90 ALA A C 1
ATOM 698 O O . ALA A 1 90 ? -25.136 -3.005 -3.660 1.00 98.25 90 ALA A O 1
ATOM 699 N N . GLY A 1 91 ? -25.036 -1.475 -5.296 1.00 98.38 91 GLY A N 1
ATOM 700 C CA . GLY A 1 91 ? -26.468 -1.184 -5.389 1.00 98.38 91 GLY A CA 1
ATOM 701 C C . GLY A 1 91 ? -26.983 -0.139 -4.390 1.00 98.38 91 GLY A C 1
ATOM 702 O O . GLY A 1 91 ? -28.108 0.333 -4.540 1.00 98.38 91 GLY A O 1
ATOM 703 N N . SER A 1 92 ? -26.199 0.243 -3.377 1.00 98.44 92 SER A N 1
ATOM 704 C CA . SER A 1 92 ? -26.483 1.378 -2.486 1.00 98.44 92 SER A CA 1
ATOM 705 C C . SER A 1 92 ? -25.266 1.748 -1.631 1.00 98.44 92 SER A C 1
ATOM 707 O O . SER A 1 92 ? -24.344 0.949 -1.459 1.00 98.44 92 SER A O 1
ATOM 709 N N . GLN A 1 93 ? -25.302 2.937 -1.021 1.00 98.19 93 GLN A N 1
ATOM 710 C CA . GLN A 1 93 ? -24.307 3.346 -0.028 1.00 98.19 93 GLN A CA 1
ATOM 711 C C . GLN A 1 93 ? -24.283 2.406 1.185 1.00 98.19 93 GLN A C 1
ATOM 713 O O . GLN A 1 93 ? -23.211 1.982 1.605 1.00 98.19 93 GLN A O 1
ATOM 718 N N . THR A 1 94 ? -25.448 2.034 1.723 1.00 98.25 94 THR A N 1
ATOM 719 C CA . THR A 1 94 ? -25.545 1.119 2.872 1.00 98.25 94 THR A CA 1
ATOM 720 C C . THR A 1 94 ? -24.933 -0.243 2.555 1.00 98.25 94 THR A C 1
ATOM 722 O O . THR A 1 94 ? -24.101 -0.722 3.316 1.00 98.25 94 THR A O 1
ATOM 725 N N . ALA A 1 95 ? -25.255 -0.820 1.392 1.00 98.44 95 ALA A N 1
ATOM 726 C CA . ALA A 1 95 ? -24.709 -2.114 0.984 1.00 98.44 95 ALA A CA 1
ATOM 727 C C . ALA A 1 95 ? -23.175 -2.101 0.878 1.00 98.44 95 ALA A C 1
ATOM 729 O O . ALA A 1 95 ? -22.528 -3.073 1.266 1.00 98.44 95 ALA A O 1
ATOM 730 N N . PHE A 1 96 ? -22.588 -1.001 0.390 1.00 98.56 96 PHE A N 1
ATOM 731 C CA . PHE A 1 96 ? -21.135 -0.848 0.361 1.00 98.56 96 PHE A CA 1
ATOM 732 C C . PHE A 1 96 ? -20.541 -0.723 1.768 1.00 98.56 96 PHE A C 1
ATOM 734 O O . PHE A 1 96 ? -19.563 -1.400 2.064 1.00 98.56 96 PHE A O 1
ATOM 741 N N . ARG A 1 97 ? -21.127 0.105 2.644 1.00 97.62 97 ARG A N 1
ATOM 742 C CA . ARG A 1 97 ? -20.631 0.290 4.021 1.00 97.62 97 ARG A CA 1
ATOM 743 C C . ARG A 1 97 ? -20.676 -1.005 4.832 1.00 97.62 97 ARG A C 1
ATOM 745 O O . ARG A 1 97 ? -19.755 -1.265 5.598 1.00 97.62 97 ARG A O 1
ATOM 752 N N . ASP A 1 98 ? -21.702 -1.829 4.627 1.00 97.62 98 ASP A N 1
ATOM 753 C CA . ASP A 1 98 ? -21.840 -3.121 5.305 1.00 97.62 98 ASP A CA 1
ATOM 754 C C . ASP A 1 98 ? -20.778 -4.137 4.847 1.00 97.62 98 ASP A C 1
ATOM 756 O O . ASP A 1 98 ? -20.348 -4.990 5.628 1.00 97.62 98 ASP A O 1
ATOM 760 N N . LYS A 1 99 ? -20.372 -4.086 3.568 1.00 97.31 99 LYS A N 1
ATOM 761 C CA . LYS A 1 99 ? -19.407 -5.015 2.952 1.00 97.31 99 LYS A CA 1
ATOM 762 C C . LYS A 1 99 ? -18.508 -4.304 1.928 1.00 97.31 99 LYS A C 1
ATOM 764 O O . LYS A 1 99 ? -18.676 -4.506 0.721 1.00 97.31 99 LYS A O 1
ATOM 769 N N . PRO A 1 100 ? -17.533 -3.498 2.381 1.00 98.06 100 PRO A N 1
ATOM 770 C CA . PRO A 1 100 ? -16.675 -2.749 1.475 1.00 98.06 100 PRO A CA 1
ATOM 771 C C . PRO A 1 100 ? -15.735 -3.695 0.725 1.00 98.06 100 PRO A C 1
ATOM 773 O O . PRO A 1 100 ? -15.027 -4.494 1.333 1.00 98.06 100 PRO A O 1
ATOM 776 N N . PHE A 1 101 ? -15.701 -3.573 -0.600 1.00 98.50 101 PHE A N 1
ATOM 777 C CA . PHE A 1 101 ? -14.799 -4.326 -1.487 1.00 98.50 101 PHE A CA 1
ATOM 778 C C . PHE A 1 101 ? -13.636 -3.475 -2.026 1.00 98.50 101 PHE A C 1
ATOM 780 O O . PHE A 1 101 ? -12.824 -3.946 -2.824 1.00 98.50 101 PHE A O 1
ATOM 787 N N . LEU A 1 102 ? -13.561 -2.207 -1.612 1.00 98.62 102 LEU A N 1
ATOM 788 C CA . LEU A 1 102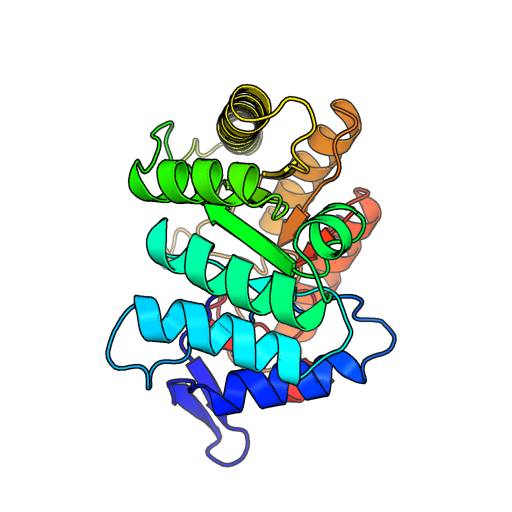 ? -12.487 -1.284 -1.953 1.00 98.62 102 LEU A CA 1
ATOM 789 C C . LEU A 1 102 ? -12.012 -0.553 -0.700 1.00 98.62 102 LEU A C 1
ATOM 791 O O . LEU A 1 102 ? -12.807 -0.206 0.168 1.00 98.62 102 LEU A O 1
ATOM 795 N N . SER A 1 103 ? -10.711 -0.300 -0.616 1.00 98.50 103 SER A N 1
ATOM 796 C CA . SER A 1 103 ? -10.094 0.521 0.426 1.00 98.50 103 SER A CA 1
ATOM 797 C C . SER A 1 103 ? -9.060 1.468 -0.167 1.00 98.50 103 SER A C 1
ATOM 799 O O . SER A 1 103 ? -8.469 1.191 -1.218 1.00 98.50 103 SER A O 1
ATOM 801 N N . LEU A 1 104 ? -8.797 2.571 0.529 1.00 98.25 104 LEU A N 1
ATOM 802 C CA . LEU A 1 104 ? -7.772 3.529 0.124 1.00 98.25 104 LEU A CA 1
ATOM 803 C C . LEU A 1 104 ? -6.491 3.342 0.928 1.00 98.25 104 LEU A C 1
ATOM 805 O O . LEU A 1 104 ? -6.505 3.251 2.151 1.00 98.25 104 LEU A O 1
ATOM 809 N N . ASN A 1 105 ? -5.361 3.324 0.229 1.00 96.88 105 ASN A N 1
ATOM 810 C CA . ASN A 1 105 ? -4.058 3.565 0.826 1.00 96.88 105 ASN A CA 1
ATOM 811 C C . ASN A 1 105 ? -3.905 5.061 1.051 1.00 96.88 105 ASN A C 1
ATOM 813 O O . ASN A 1 105 ? -3.939 5.824 0.084 1.00 96.88 105 ASN A O 1
ATOM 817 N N . VAL A 1 106 ? -3.679 5.455 2.301 1.00 97.25 106 VAL A N 1
ATOM 818 C CA . VAL A 1 106 ? -3.451 6.850 2.660 1.00 97.25 106 VAL A CA 1
ATOM 819 C C . VAL A 1 106 ? -2.087 6.976 3.319 1.00 97.25 106 VAL A C 1
ATOM 821 O O . VAL A 1 106 ? -1.833 6.373 4.358 1.00 97.25 106 VAL A O 1
ATOM 824 N N . ASN A 1 107 ? -1.212 7.762 2.696 1.00 95.81 107 ASN A N 1
ATOM 825 C CA . ASN A 1 107 ? 0.098 8.110 3.235 1.00 95.81 107 ASN A CA 1
ATOM 826 C C . ASN A 1 107 ? -0.019 9.489 3.890 1.00 95.81 107 ASN A C 1
ATOM 828 O O . ASN A 1 107 ? 0.290 10.504 3.275 1.00 95.81 107 ASN A O 1
ATOM 832 N N . HIS A 1 108 ? -0.556 9.527 5.106 1.00 95.81 108 HIS A N 1
ATOM 833 C CA . HIS A 1 108 ? -0.943 10.763 5.796 1.00 95.81 108 HIS A CA 1
ATOM 834 C C . HIS A 1 108 ? 0.232 11.542 6.383 1.00 95.81 108 HIS A C 1
ATOM 836 O O . HIS A 1 108 ? 0.089 12.720 6.702 1.00 95.81 108 HIS A O 1
ATOM 842 N N . VAL A 1 109 ? 1.380 10.891 6.562 1.00 95.12 109 VAL A N 1
ATOM 843 C CA . VAL A 1 109 ? 2.579 11.491 7.151 1.00 95.12 109 VAL A CA 1
ATOM 844 C C . VAL A 1 109 ? 3.625 11.725 6.066 1.00 95.12 109 VAL A C 1
ATOM 846 O O . VAL A 1 109 ? 3.863 10.863 5.221 1.00 95.12 109 VAL A O 1
ATOM 849 N N . VAL A 1 110 ? 4.300 12.867 6.158 1.00 93.94 110 VAL A N 1
ATOM 850 C CA . VAL A 1 110 ? 5.578 13.175 5.514 1.00 93.94 110 VAL A CA 1
ATOM 851 C C . VAL A 1 110 ? 6.661 13.092 6.594 1.00 93.94 110 VAL A C 1
ATOM 853 O O . VAL A 1 110 ? 6.868 14.066 7.325 1.00 93.94 110 VAL A O 1
ATOM 856 N N . PRO A 1 111 ? 7.333 11.939 6.772 1.00 92.00 111 PRO A N 1
ATOM 857 C CA . PRO A 1 111 ? 8.302 11.800 7.849 1.00 92.00 111 PRO A CA 1
ATOM 858 C C . PRO A 1 111 ? 9.475 12.783 7.695 1.00 92.00 111 PRO A C 1
ATOM 860 O O . PRO A 1 111 ? 9.928 13.023 6.570 1.00 92.00 111 PRO A O 1
ATOM 863 N N . PRO A 1 112 ? 10.001 13.336 8.805 1.00 94.50 112 PRO A N 1
ATOM 864 C CA . PRO A 1 112 ? 9.629 13.029 10.189 1.00 94.50 112 PRO A CA 1
ATOM 865 C C . PRO A 1 112 ? 8.485 13.899 10.744 1.00 94.50 112 PRO A C 1
ATOM 867 O O . PRO A 1 112 ? 8.556 15.128 10.722 1.00 94.50 112 PRO A O 1
ATOM 870 N N . LEU A 1 113 ? 7.495 13.246 11.359 1.00 95.75 113 LEU A N 1
ATOM 871 C CA . LEU A 1 113 ? 6.506 13.798 12.295 1.00 95.75 113 LEU A CA 1
ATOM 872 C C . LEU A 1 113 ? 5.674 14.974 11.755 1.00 95.75 113 LEU A C 1
ATOM 874 O O . LEU A 1 113 ? 5.327 15.892 12.502 1.00 95.75 113 LEU A O 1
ATOM 878 N N . ARG A 1 114 ? 5.345 14.969 10.460 1.00 96.50 114 ARG A N 1
ATOM 879 C CA . ARG A 1 114 ? 4.493 15.988 9.829 1.00 96.50 114 ARG A CA 1
ATOM 880 C C . ARG A 1 114 ? 3.364 15.337 9.063 1.00 96.50 114 ARG A C 1
ATOM 882 O O . ARG A 1 114 ? 3.591 14.351 8.376 1.00 96.50 114 ARG A O 1
ATOM 889 N N . PHE A 1 115 ? 2.172 15.907 9.140 1.00 97.50 115 PHE A N 1
ATOM 890 C CA . PHE A 1 115 ? 1.066 15.467 8.302 1.00 97.50 115 PHE A CA 1
ATOM 891 C C . PHE A 1 115 ? 1.074 16.175 6.954 1.00 97.50 115 PHE A C 1
ATOM 893 O O . PHE A 1 115 ? 1.363 17.372 6.880 1.00 97.50 115 PHE A O 1
ATOM 900 N N . ASP A 1 116 ? 0.730 15.429 5.910 1.00 97.56 116 ASP A N 1
ATOM 901 C CA . ASP A 1 116 ? 0.325 16.009 4.639 1.00 97.56 116 ASP A CA 1
ATOM 902 C C . ASP A 1 116 ? -1.158 16.415 4.740 1.00 97.56 116 ASP A C 1
ATOM 904 O O . ASP A 1 116 ? -2.003 15.558 5.021 1.00 97.56 116 ASP A O 1
ATOM 908 N N . PRO A 1 117 ? -1.498 17.703 4.560 1.00 97.12 117 PRO A N 1
ATOM 909 C CA . PRO A 1 117 ? -2.867 18.171 4.747 1.00 97.12 117 PRO A CA 1
ATOM 910 C C . PRO A 1 117 ? -3.831 17.555 3.728 1.00 97.12 117 PRO A C 1
ATOM 912 O O . PRO A 1 117 ? -4.939 17.183 4.096 1.00 97.12 117 PRO A O 1
ATOM 915 N N . ILE A 1 118 ? -3.396 17.362 2.479 1.00 97.62 118 ILE A N 1
ATOM 916 C CA . ILE A 1 118 ? -4.243 16.805 1.419 1.00 97.62 118 ILE A CA 1
ATOM 917 C C . ILE A 1 118 ? -4.529 15.329 1.705 1.00 97.62 118 ILE A C 1
ATOM 919 O O . ILE A 1 118 ? -5.665 14.878 1.579 1.00 97.62 118 ILE A O 1
ATOM 923 N N . ALA A 1 119 ? -3.523 14.568 2.135 1.00 97.75 119 ALA A N 1
ATOM 924 C CA . ALA A 1 119 ? -3.700 13.170 2.504 1.00 97.75 119 ALA A CA 1
ATOM 925 C C . ALA A 1 119 ? -4.607 13.001 3.734 1.00 97.75 119 ALA A C 1
ATOM 927 O O . ALA A 1 119 ? -5.356 12.024 3.804 1.00 97.75 119 ALA A O 1
ATOM 928 N N . LEU A 1 120 ? -4.572 13.937 4.691 1.00 97.81 120 LEU A N 1
ATOM 929 C CA . LEU A 1 120 ? -5.532 13.954 5.795 1.00 97.81 120 LEU A CA 1
ATOM 930 C C . LEU A 1 120 ? -6.949 14.265 5.316 1.00 97.81 120 LEU A C 1
ATOM 932 O O . LEU A 1 120 ? -7.869 13.566 5.728 1.00 97.81 120 LEU A O 1
ATOM 936 N N . ASP A 1 121 ? -7.131 15.234 4.421 1.00 98.50 121 ASP A N 1
ATOM 937 C CA . ASP A 1 121 ? -8.450 15.529 3.854 1.00 98.50 121 ASP A CA 1
ATOM 938 C C . ASP A 1 121 ? -9.009 14.312 3.092 1.00 98.50 121 ASP A C 1
ATOM 940 O O . ASP A 1 121 ? -10.171 13.945 3.268 1.00 98.50 121 ASP A O 1
ATOM 944 N N . VAL A 1 122 ? -8.163 13.607 2.330 1.00 98.75 122 VAL A N 1
ATOM 945 C CA . VAL A 1 122 ? -8.505 12.323 1.690 1.00 98.75 122 VAL A CA 1
ATOM 946 C C . VAL A 1 122 ? -8.899 11.266 2.726 1.00 98.75 122 VAL A C 1
ATOM 948 O O . VAL A 1 122 ? -9.867 10.540 2.512 1.00 98.75 122 VAL A O 1
ATOM 951 N N . MET A 1 123 ? -8.177 11.161 3.848 1.00 98.69 123 MET A N 1
ATOM 952 C CA . MET A 1 123 ? -8.515 10.223 4.926 1.00 98.69 123 MET A CA 1
ATOM 953 C C . MET A 1 123 ? -9.884 10.528 5.529 1.00 98.69 123 MET A C 1
ATOM 955 O O . MET A 1 123 ? -10.697 9.621 5.691 1.00 98.69 123 MET A O 1
ATOM 959 N N . VAL A 1 124 ? -10.128 11.797 5.861 1.00 98.69 124 VAL A N 1
ATOM 960 C CA . VAL A 1 124 ? -11.385 12.260 6.455 1.00 98.69 124 VAL A CA 1
ATOM 961 C C . VAL A 1 124 ? -12.543 11.951 5.515 1.00 98.69 124 VAL A C 1
ATOM 963 O O . VAL A 1 124 ? -13.549 11.391 5.953 1.00 98.69 124 VAL A O 1
ATOM 966 N N . GLU A 1 125 ? -12.392 12.255 4.227 1.00 98.88 125 GLU A N 1
ATOM 967 C CA . GLU A 1 125 ? -13.451 12.013 3.251 1.00 98.88 125 GLU A CA 1
ATOM 968 C C . GLU A 1 125 ? -13.678 10.518 3.000 1.00 98.88 125 GLU A C 1
ATOM 970 O O . GLU A 1 125 ? -14.817 10.059 2.926 1.00 98.88 125 GLU A O 1
ATOM 975 N N . ALA A 1 126 ? -12.613 9.711 2.987 1.00 98.81 126 ALA A N 1
ATOM 976 C CA . ALA A 1 126 ? -12.729 8.260 2.859 1.00 98.81 126 ALA A CA 1
ATOM 977 C C . ALA A 1 126 ? -13.536 7.658 4.013 1.00 98.81 126 ALA A C 1
ATOM 979 O O . ALA A 1 126 ? -14.460 6.875 3.780 1.00 98.81 126 ALA A O 1
ATOM 980 N N . VAL A 1 127 ? -13.239 8.078 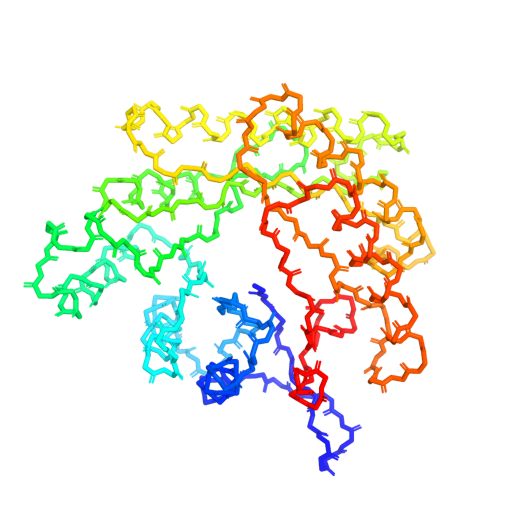5.246 1.00 98.75 127 VAL A N 1
ATOM 981 C CA . VAL A 1 127 ? -13.968 7.640 6.441 1.00 98.75 127 VAL A CA 1
ATOM 982 C C . VAL A 1 127 ? -15.435 8.078 6.383 1.00 98.75 127 VAL A C 1
ATOM 984 O O . VAL A 1 127 ? -16.324 7.257 6.614 1.00 98.75 127 VAL A O 1
ATOM 987 N N . ARG A 1 128 ? -15.724 9.325 5.986 1.00 98.56 128 ARG A N 1
ATOM 988 C CA . ARG A 1 128 ? -17.105 9.818 5.814 1.00 98.56 128 ARG A CA 1
ATOM 989 C C . ARG A 1 128 ? -17.882 9.014 4.779 1.00 98.56 128 ARG A C 1
ATOM 991 O O . ARG A 1 128 ? -19.016 8.607 5.041 1.00 98.56 128 ARG A O 1
ATOM 998 N N . CYS A 1 129 ? -17.253 8.691 3.654 1.00 98.56 129 CYS A N 1
ATOM 999 C CA . CYS A 1 129 ? -17.812 7.813 2.631 1.00 98.56 129 CYS A CA 1
ATOM 1000 C C . CYS A 1 129 ? -17.922 6.340 3.086 1.00 98.56 129 CYS A C 1
ATOM 1002 O O . CYS A 1 129 ? -18.624 5.540 2.471 1.00 98.56 129 CYS A O 1
ATOM 1004 N N . GLY A 1 130 ? -17.312 5.957 4.209 1.00 98.25 130 GLY A N 1
ATOM 1005 C CA . GLY A 1 130 ? -17.320 4.578 4.704 1.00 98.25 130 GLY A CA 1
ATOM 1006 C C . GLY A 1 130 ? -16.405 3.660 3.899 1.00 98.25 130 GLY A C 1
ATOM 1007 O O . GLY A 1 130 ? -16.617 2.450 3.861 1.00 98.25 130 GLY A O 1
ATOM 1008 N N . ILE A 1 131 ? -15.398 4.234 3.239 1.00 98.69 131 ILE A N 1
ATOM 1009 C CA . ILE A 1 131 ? -14.322 3.496 2.591 1.00 98.69 131 ILE A CA 1
ATOM 1010 C C . ILE A 1 131 ? -13.252 3.200 3.654 1.00 98.69 131 ILE A C 1
ATOM 1012 O O . ILE A 1 131 ? -12.709 4.139 4.241 1.00 98.69 131 ILE A O 1
ATOM 1016 N N . PRO A 1 132 ? -12.897 1.925 3.900 1.00 98.50 132 PRO A N 1
ATOM 1017 C CA . PRO A 1 132 ? -11.815 1.593 4.817 1.00 98.50 132 PRO A CA 1
ATOM 1018 C C . PRO A 1 132 ? -10.487 2.217 4.379 1.00 98.50 132 PRO A C 1
ATOM 1020 O O . PRO A 1 132 ? -10.169 2.273 3.183 1.00 98.50 132 PRO A O 1
ATOM 1023 N N . VAL A 1 133 ? -9.681 2.627 5.355 1.00 98.31 133 VAL A N 1
ATOM 1024 C CA . VAL A 1 133 ? -8.400 3.300 5.124 1.00 98.31 133 VAL A CA 1
ATOM 1025 C C . VAL A 1 133 ? -7.238 2.451 5.617 1.00 98.31 133 VAL A C 1
ATOM 1027 O O . VAL A 1 133 ? -7.203 1.971 6.748 1.00 98.31 133 VAL A O 1
ATOM 1030 N N . MET A 1 134 ? -6.240 2.279 4.759 1.00 97.62 134 MET A N 1
ATOM 1031 C CA . MET A 1 134 ? -4.943 1.751 5.148 1.00 97.62 134 MET A CA 1
ATOM 1032 C C . MET A 1 134 ? -4.045 2.924 5.522 1.00 97.62 134 MET A C 1
ATOM 1034 O O . MET A 1 134 ? -3.588 3.664 4.649 1.00 97.62 134 MET A O 1
ATOM 1038 N N . VAL A 1 135 ? -3.837 3.091 6.827 1.00 97.94 135 VAL A N 1
ATOM 1039 C CA . VAL A 1 135 ? -3.098 4.205 7.420 1.00 97.94 135 VAL A CA 1
ATOM 1040 C C . VAL A 1 135 ? -1.616 3.883 7.315 1.00 97.94 135 VAL A C 1
ATOM 1042 O O . VAL A 1 135 ? -1.087 3.102 8.104 1.00 97.94 135 VAL A O 1
ATOM 1045 N N . ASN A 1 136 ? -0.958 4.421 6.294 1.00 96.19 136 ASN A N 1
ATOM 1046 C CA . ASN A 1 136 ? 0.408 4.062 5.949 1.00 96.19 136 ASN A CA 1
ATOM 1047 C C . ASN A 1 136 ? 1.395 5.157 6.363 1.00 96.19 136 ASN A C 1
ATOM 1049 O O . ASN A 1 136 ? 1.204 6.328 6.041 1.00 96.19 136 ASN A O 1
ATOM 1053 N N . CYS A 1 137 ? 2.508 4.767 6.985 1.00 94.94 137 CYS A N 1
ATOM 1054 C CA . CYS A 1 137 ? 3.644 5.660 7.217 1.00 94.94 137 CYS A CA 1
ATOM 1055 C C . CYS A 1 137 ? 4.950 5.039 6.710 1.00 94.94 137 CYS A C 1
ATOM 1057 O O . CYS A 1 137 ? 5.208 3.867 6.974 1.00 94.94 137 CYS A O 1
ATOM 1059 N N . PHE A 1 138 ? 5.779 5.829 6.021 1.00 93.06 138 PHE A N 1
ATOM 1060 C CA . PHE A 1 138 ? 7.031 5.391 5.395 1.00 93.06 138 PHE A CA 1
ATOM 1061 C C . PHE A 1 138 ? 8.258 6.084 6.004 1.00 93.06 138 PHE A C 1
ATOM 1063 O O . PHE A 1 138 ? 8.837 6.994 5.407 1.00 93.06 138 PHE A O 1
ATOM 1070 N N . GLY A 1 139 ? 8.674 5.650 7.194 1.00 91.19 139 GLY A N 1
ATOM 1071 C CA . GLY A 1 139 ? 9.913 6.123 7.815 1.00 91.19 139 GLY A CA 1
ATOM 1072 C C . GLY A 1 139 ? 11.139 5.477 7.167 1.00 91.19 139 GLY A C 1
ATOM 1073 O O . GLY A 1 139 ? 11.302 4.262 7.232 1.00 91.19 139 GLY A O 1
ATOM 1074 N N . GLN A 1 140 ? 12.022 6.264 6.550 1.00 92.62 140 GLN A N 1
ATOM 1075 C CA . GLN A 1 140 ? 13.269 5.753 5.975 1.00 92.62 140 GLN A CA 1
ATOM 1076 C C . GLN A 1 140 ? 14.385 5.816 7.014 1.00 92.62 140 GLN A C 1
ATOM 1078 O O . GLN A 1 140 ? 14.754 6.901 7.482 1.00 92.62 140 GLN A O 1
ATOM 1083 N N . LEU A 1 141 ? 14.909 4.655 7.403 1.00 92.81 141 LEU A N 1
ATOM 1084 C CA . LEU A 1 141 ? 15.968 4.532 8.399 1.00 92.81 141 LEU A CA 1
ATOM 1085 C C . LEU A 1 141 ? 17.217 5.270 7.910 1.00 92.81 141 LEU A C 1
ATOM 1087 O O . LEU A 1 141 ? 17.719 5.009 6.815 1.00 92.81 141 LEU A O 1
ATOM 1091 N N . GLY A 1 142 ? 17.695 6.211 8.727 1.00 87.50 142 GLY A N 1
ATOM 1092 C CA . GLY A 1 142 ? 18.873 7.026 8.427 1.00 87.50 142 GLY A CA 1
ATOM 1093 C C . GLY A 1 142 ? 18.634 8.187 7.455 1.00 87.50 142 GLY A C 1
ATOM 1094 O O . GLY A 1 142 ? 19.585 8.908 7.167 1.00 87.50 142 GLY A O 1
ATOM 1095 N N . ALA A 1 143 ? 17.401 8.393 6.979 1.00 91.38 143 ALA A N 1
ATOM 1096 C CA . ALA A 1 143 ? 17.043 9.505 6.095 1.00 91.38 143 ALA A CA 1
ATOM 1097 C C . ALA A 1 143 ? 15.916 10.364 6.692 1.00 91.38 143 ALA A C 1
ATOM 1099 O O . ALA A 1 143 ? 16.166 11.473 7.157 1.00 91.38 143 ALA A O 1
ATOM 1100 N N . SER A 1 144 ? 14.685 9.846 6.735 1.00 93.62 144 SER A N 1
ATOM 1101 C CA . SER A 1 144 ? 13.511 10.539 7.297 1.00 93.62 144 SER A CA 1
ATOM 1102 C C . SER A 1 144 ? 13.110 10.040 8.694 1.00 93.62 144 SER A C 1
ATOM 1104 O O . SER A 1 144 ? 12.094 10.449 9.254 1.00 93.62 144 SER A O 1
ATOM 1106 N N . SER A 1 145 ? 13.925 9.160 9.275 1.00 95.25 145 SER A N 1
ATOM 1107 C CA . SER A 1 145 ? 13.804 8.638 10.637 1.00 95.25 145 SER A CA 1
ATOM 1108 C C . SER A 1 145 ? 15.197 8.293 11.199 1.00 95.25 145 SER A C 1
ATOM 1110 O O . SER A 1 145 ? 16.161 8.221 10.426 1.00 95.25 145 SER A O 1
ATOM 1112 N N . PRO A 1 146 ? 15.351 8.083 12.523 1.00 94.88 146 PRO A N 1
ATOM 1113 C CA . PRO A 1 146 ? 16.643 7.780 13.134 1.00 94.88 146 PRO A CA 1
ATOM 1114 C C . PRO A 1 146 ? 17.368 6.596 12.479 1.00 94.88 146 PRO A C 1
ATOM 1116 O O . PRO A 1 146 ? 16.744 5.659 11.992 1.00 94.88 146 PRO A O 1
ATOM 1119 N N . VAL A 1 147 ? 18.703 6.611 12.518 1.00 93.06 147 VAL A N 1
ATOM 1120 C CA . VAL A 1 147 ? 19.550 5.549 11.935 1.00 93.06 147 VAL A CA 1
ATOM 1121 C C . VAL A 1 147 ? 19.490 4.225 12.711 1.00 93.06 147 VAL A C 1
ATOM 1123 O O . VAL A 1 147 ? 19.915 3.185 12.221 1.00 93.06 147 VAL A O 1
ATOM 1126 N N . THR A 1 148 ? 18.974 4.236 13.940 1.00 93.56 148 THR A N 1
ATOM 1127 C CA . THR A 1 148 ? 18.804 3.013 14.729 1.00 93.56 148 THR A CA 1
ATOM 1128 C C . THR A 1 148 ? 17.477 2.345 14.390 1.00 93.56 148 THR A C 1
ATOM 1130 O O . THR A 1 148 ? 16.451 3.014 14.268 1.00 93.56 148 THR A O 1
ATOM 1133 N N . ILE A 1 149 ? 17.471 1.010 14.316 1.00 92.38 149 ILE A N 1
ATOM 1134 C CA . ILE A 1 149 ? 16.254 0.222 14.051 1.00 92.38 149 ILE A CA 1
ATOM 1135 C C . ILE A 1 149 ? 15.140 0.591 15.037 1.00 92.38 149 ILE A C 1
ATOM 1137 O O . ILE A 1 149 ? 14.031 0.921 14.628 1.00 92.38 149 ILE A O 1
ATOM 1141 N N . ALA A 1 150 ? 15.449 0.601 16.336 1.00 95.25 150 ALA A N 1
ATOM 1142 C CA . ALA A 1 150 ? 14.474 0.926 17.372 1.00 95.25 150 ALA A CA 1
ATOM 1143 C C . ALA A 1 150 ? 13.910 2.349 17.222 1.00 95.25 150 ALA A C 1
ATOM 1145 O O . ALA A 1 150 ? 12.706 2.545 17.378 1.00 95.25 150 ALA A O 1
ATOM 1146 N N . GLY A 1 151 ? 14.752 3.334 16.887 1.00 96.69 151 GLY A N 1
ATOM 1147 C CA . GLY A 1 151 ? 14.315 4.716 16.683 1.00 96.69 151 GLY A CA 1
ATOM 1148 C C . GLY A 1 151 ? 13.422 4.870 15.451 1.00 96.69 151 GLY A C 1
ATOM 1149 O O . GLY A 1 151 ? 12.360 5.482 15.542 1.00 96.69 151 GLY A O 1
ATOM 1150 N N . CYS A 1 152 ? 13.810 4.257 14.328 1.00 96.69 152 CYS A N 1
ATOM 1151 C CA . CYS A 1 152 ? 13.023 4.228 13.094 1.00 96.69 152 CYS A CA 1
ATOM 1152 C C . CYS A 1 152 ? 11.643 3.582 13.308 1.00 96.69 152 CYS A C 1
ATOM 1154 O O . CYS A 1 152 ? 10.615 4.174 12.968 1.00 96.69 152 CYS A O 1
ATOM 1156 N N . VAL A 1 153 ? 11.609 2.401 13.934 1.00 96.88 153 VAL A N 1
ATOM 1157 C CA . VAL A 1 153 ? 10.367 1.673 14.231 1.00 96.88 153 VAL A CA 1
ATOM 1158 C C . VAL A 1 153 ? 9.476 2.481 15.175 1.00 96.88 153 VAL A C 1
ATOM 1160 O O . VAL A 1 153 ? 8.293 2.652 14.893 1.00 96.88 153 VAL A O 1
ATOM 1163 N N . THR A 1 154 ? 10.041 3.040 16.251 1.00 97.75 154 THR A N 1
ATOM 1164 C CA . THR A 1 154 ? 9.286 3.847 17.226 1.00 97.75 154 THR A CA 1
ATOM 1165 C C . THR A 1 154 ? 8.637 5.061 16.565 1.00 97.75 154 THR A C 1
ATOM 1167 O O . THR A 1 154 ? 7.445 5.296 16.763 1.00 97.75 154 THR A O 1
ATOM 1170 N N . GLN A 1 155 ? 9.390 5.808 15.748 1.00 98.19 155 GLN A N 1
ATOM 1171 C CA . GLN A 1 155 ? 8.854 6.972 15.041 1.00 98.19 155 GLN A CA 1
ATOM 1172 C C . GLN A 1 155 ? 7.736 6.566 14.072 1.00 98.19 155 GLN A C 1
ATOM 1174 O O . GLN A 1 155 ? 6.644 7.127 14.131 1.00 98.19 155 GLN A O 1
ATOM 1179 N N . THR A 1 156 ? 7.979 5.546 13.243 1.00 97.50 156 THR A N 1
ATOM 1180 C CA . THR A 1 156 ? 7.014 5.093 12.228 1.00 97.50 156 THR A CA 1
ATOM 1181 C C . THR A 1 156 ? 5.706 4.618 12.871 1.00 97.50 156 THR A C 1
ATOM 1183 O O . THR A 1 156 ? 4.619 4.900 12.367 1.00 97.50 156 THR A O 1
ATOM 1186 N N . ILE A 1 157 ? 5.786 3.929 14.013 1.00 97.88 157 ILE A N 1
ATOM 1187 C CA . ILE A 1 157 ? 4.614 3.508 14.793 1.00 97.88 157 ILE A CA 1
ATOM 1188 C C . ILE A 1 157 ? 3.852 4.715 15.331 1.00 97.88 157 ILE A C 1
ATOM 1190 O O . ILE A 1 157 ? 2.635 4.765 15.173 1.00 97.88 157 ILE A O 1
ATOM 1194 N N . ALA A 1 158 ? 4.543 5.682 15.940 1.00 98.25 158 ALA A N 1
ATOM 1195 C CA . ALA A 1 158 ? 3.905 6.872 16.497 1.00 98.25 158 ALA A CA 1
ATOM 1196 C C . ALA A 1 158 ? 3.149 7.663 15.416 1.00 98.25 158 ALA A C 1
ATOM 1198 O O . ALA A 1 158 ? 1.991 8.029 15.606 1.00 98.25 158 ALA A O 1
ATOM 1199 N N . GLU A 1 159 ? 3.773 7.851 14.253 1.00 98.25 159 GLU A N 1
ATOM 1200 C CA . GLU A 1 159 ? 3.172 8.505 13.087 1.00 98.25 159 GLU A CA 1
ATOM 1201 C C . GLU A 1 159 ? 1.945 7.745 12.564 1.00 98.25 159 GLU A C 1
ATOM 1203 O O . GLU A 1 159 ? 0.921 8.346 12.229 1.00 98.25 159 GLU A O 1
ATOM 1208 N N . THR A 1 160 ? 2.020 6.412 12.529 1.00 98.19 160 THR A N 1
ATOM 1209 C CA . THR A 1 160 ? 0.910 5.564 12.074 1.00 98.19 160 THR A CA 1
ATOM 1210 C C . THR A 1 160 ? -0.262 5.603 13.057 1.00 98.19 160 THR A C 1
ATOM 1212 O O . THR A 1 160 ? -1.399 5.817 12.639 1.00 98.19 160 THR A O 1
ATOM 1215 N N . LEU A 1 161 ? -0.002 5.466 14.363 1.00 98.38 161 LEU A N 1
ATOM 1216 C CA . LEU A 1 161 ? -1.029 5.553 15.407 1.00 98.38 161 LEU A CA 1
ATOM 1217 C C . LEU A 1 161 ? -1.724 6.915 15.399 1.00 98.38 161 LEU A C 1
ATOM 1219 O O . LEU A 1 161 ? -2.941 6.975 15.544 1.00 98.38 161 LEU A O 1
ATOM 1223 N N . ALA A 1 162 ? -0.979 7.999 15.178 1.00 98.31 162 ALA A N 1
ATOM 1224 C CA . ALA A 1 162 ? -1.565 9.330 15.095 1.00 98.31 162 ALA A CA 1
ATOM 1225 C C . ALA A 1 162 ? -2.579 9.443 13.938 1.00 98.31 162 ALA A C 1
ATOM 1227 O O . ALA A 1 162 ? -3.643 10.027 14.118 1.00 98.31 162 ALA A O 1
ATOM 1228 N N . GLY A 1 163 ? -2.305 8.815 1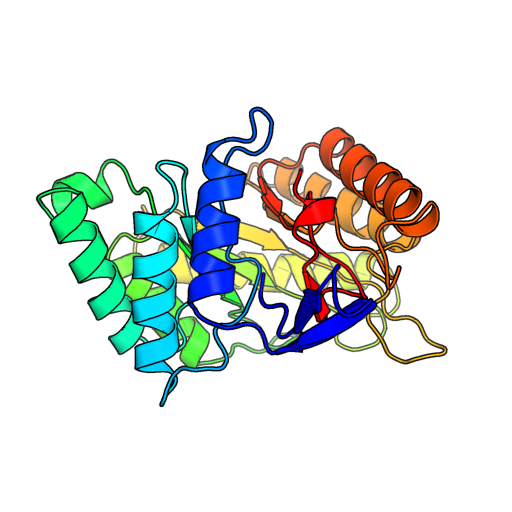2.788 1.00 97.94 163 GLY A N 1
ATOM 1229 C CA . GLY A 1 163 ? -3.268 8.724 11.684 1.00 97.94 163 GLY A CA 1
ATOM 1230 C C . GLY A 1 163 ? -4.504 7.892 12.020 1.00 97.94 163 GLY A C 1
ATOM 1231 O O . GLY A 1 163 ? -5.616 8.285 11.685 1.00 97.94 163 GLY A O 1
ATOM 1232 N N . MET A 1 164 ? -4.336 6.772 12.730 1.00 98.31 164 MET A N 1
ATOM 1233 C CA . MET A 1 164 ? -5.475 5.955 13.166 1.00 98.31 164 MET A CA 1
ATOM 1234 C C . MET A 1 164 ? -6.387 6.717 14.125 1.00 98.31 164 MET A C 1
ATOM 1236 O O . MET A 1 164 ? -7.603 6.678 13.974 1.00 98.31 164 MET A O 1
ATOM 1240 N N . VAL A 1 165 ? -5.802 7.458 15.071 1.00 98.38 165 VAL A N 1
ATOM 1241 C CA . VAL A 1 165 ? -6.561 8.329 15.975 1.00 98.38 165 VAL A CA 1
ATOM 1242 C C . VAL A 1 165 ? -7.341 9.375 15.183 1.00 98.38 165 VAL A C 1
ATOM 1244 O O . VAL A 1 165 ? -8.507 9.595 15.484 1.00 98.38 165 VAL A O 1
ATOM 1247 N N . ILE A 1 166 ? -6.749 9.981 14.150 1.00 98.19 166 ILE A N 1
ATOM 1248 C CA . ILE A 1 166 ? -7.469 10.927 13.285 1.00 98.19 166 ILE A CA 1
ATOM 1249 C C . ILE A 1 166 ? -8.658 10.246 12.597 1.00 98.19 166 ILE A C 1
ATOM 1251 O O . ILE A 1 166 ? -9.758 10.788 12.648 1.00 98.19 166 ILE A O 1
ATOM 1255 N N . ALA A 1 167 ? -8.476 9.054 12.019 1.00 98.44 167 ALA A N 1
ATOM 1256 C CA . ALA A 1 167 ? -9.576 8.310 11.402 1.00 98.44 167 ALA A CA 1
ATOM 1257 C C . ALA A 1 167 ? -10.721 8.039 12.399 1.00 98.44 167 ALA A C 1
ATOM 1259 O O . ALA A 1 167 ? -11.880 8.301 12.086 1.00 98.44 167 ALA A O 1
ATOM 1260 N N . TRP A 1 168 ? -10.399 7.610 13.624 1.00 98.50 168 TRP A N 1
ATOM 1261 C CA . TRP A 1 168 ? -11.396 7.345 14.669 1.00 98.50 168 TRP A CA 1
ATOM 1262 C C . TRP A 1 168 ? -12.036 8.598 15.278 1.00 98.50 168 TRP A C 1
ATOM 1264 O O . TRP A 1 168 ? -13.133 8.525 15.824 1.00 98.50 168 TRP A O 1
ATOM 1274 N N . LEU A 1 169 ? -11.381 9.759 15.188 1.00 98.56 169 LEU A N 1
ATOM 1275 C CA . LEU A 1 169 ? -11.985 11.042 15.558 1.00 98.56 169 LEU A CA 1
ATOM 1276 C C . LEU A 1 169 ? -13.026 11.509 14.534 1.00 98.56 169 LEU A C 1
ATOM 1278 O O . LEU A 1 169 ? -13.929 12.260 14.896 1.00 98.56 169 LEU A O 1
ATOM 1282 N N . VAL A 1 170 ? -12.897 11.089 13.271 1.00 98.50 170 VAL A N 1
ATOM 1283 C CA . VAL A 1 170 ? -13.908 11.348 12.235 1.00 98.50 170 VAL A CA 1
ATOM 1284 C C . VAL A 1 170 ? -15.117 10.440 12.439 1.00 98.50 170 VAL A C 1
ATOM 1286 O O . VAL A 1 170 ? -16.247 10.923 12.416 1.00 98.50 170 VAL A O 1
ATOM 1289 N N . ASP A 1 171 ? -14.877 9.146 12.652 1.00 98.25 171 ASP A N 1
ATOM 1290 C CA . ASP A 1 171 ? -15.902 8.144 12.943 1.00 98.25 171 ASP A CA 1
ATOM 1291 C C . ASP A 1 171 ? -15.303 7.061 13.865 1.00 98.25 171 ASP A C 1
ATOM 1293 O O . ASP A 1 171 ? -14.366 6.373 13.448 1.00 98.25 171 ASP A O 1
ATOM 1297 N N . PRO A 1 172 ? -15.804 6.879 15.102 1.00 98.00 172 PRO A N 1
ATOM 1298 C CA . PRO A 1 172 ? -15.314 5.845 16.014 1.00 98.00 172 PRO A CA 1
ATOM 1299 C C . PRO A 1 172 ? -15.373 4.421 15.444 1.00 98.00 172 PRO A C 1
ATOM 1301 O O . PRO A 1 172 ? -14.582 3.576 15.860 1.00 98.00 172 PRO A O 1
ATOM 1304 N N . ASP A 1 173 ? -16.261 4.169 14.477 1.00 96.62 173 ASP A N 1
ATOM 1305 C CA . ASP A 1 173 ? -16.426 2.872 13.818 1.00 96.62 173 ASP A CA 1
ATOM 1306 C C . ASP A 1 173 ? -15.591 2.751 12.524 1.00 96.62 173 ASP A C 1
ATOM 1308 O O . ASP A 1 173 ? -15.698 1.764 11.787 1.00 96.62 173 ASP A O 1
ATOM 1312 N N . ALA A 1 174 ? -14.728 3.733 12.227 1.00 98.00 174 ALA A N 1
ATOM 1313 C CA . ALA A 1 174 ? -13.886 3.728 11.036 1.00 98.00 174 ALA A CA 1
ATOM 1314 C C . ALA A 1 174 ? -12.995 2.476 10.951 1.00 98.00 174 ALA A C 1
ATOM 1316 O O . ALA A 1 174 ? -12.198 2.163 11.845 1.00 98.00 174 ALA A O 1
ATOM 1317 N N . LEU A 1 175 ? -13.058 1.803 9.800 1.00 97.44 175 LEU A N 1
ATOM 1318 C CA . LEU A 1 175 ? -12.200 0.669 9.471 1.00 97.44 175 LEU A CA 1
ATOM 1319 C C . LEU A 1 175 ? -10.805 1.162 9.057 1.00 97.44 175 LEU A C 1
ATOM 1321 O O . LEU A 1 175 ? -10.530 1.389 7.876 1.00 97.44 175 LEU A O 1
ATOM 1325 N N . ALA A 1 176 ? -9.924 1.326 10.044 1.00 97.81 176 ALA A N 1
ATOM 1326 C CA . ALA A 1 176 ? -8.537 1.742 9.861 1.00 97.81 176 ALA A CA 1
ATOM 1327 C C . ALA A 1 176 ? -7.559 0.566 10.044 1.00 97.81 176 ALA A C 1
ATOM 1329 O O . ALA A 1 176 ? -7.539 -0.092 11.085 1.00 97.81 176 ALA A O 1
ATOM 1330 N N . VAL A 1 177 ? -6.709 0.319 9.044 1.00 98.12 177 VAL A N 1
ATOM 1331 C CA . VAL A 1 177 ? -5.645 -0.700 9.098 1.00 98.12 177 VAL A CA 1
ATOM 1332 C C . VAL A 1 177 ? -4.321 -0.048 9.484 1.00 98.12 177 VAL A C 1
ATOM 1334 O O . VAL A 1 177 ? -3.897 0.922 8.855 1.00 98.12 177 VAL A O 1
ATOM 1337 N N . PHE A 1 178 ? -3.642 -0.616 10.481 1.00 98.44 178 PHE A N 1
ATOM 1338 C CA . PHE A 1 178 ? -2.355 -0.143 10.983 1.00 98.44 178 PHE A CA 1
ATOM 1339 C C . PHE A 1 178 ? -1.224 -0.516 10.011 1.00 98.44 178 PHE A C 1
ATOM 1341 O O . PHE A 1 178 ? -0.828 -1.680 9.919 1.00 98.44 178 PHE A O 1
ATOM 1348 N N . GLY A 1 179 ? -0.708 0.460 9.257 1.00 97.38 179 GLY A N 1
ATOM 1349 C CA . GLY A 1 179 ? 0.289 0.252 8.201 1.00 97.38 179 GLY A CA 1
ATOM 1350 C C . GLY A 1 179 ? 1.661 0.900 8.443 1.00 97.38 179 GLY A C 1
ATOM 1351 O O . GLY A 1 179 ? 2.085 1.708 7.610 1.00 97.38 179 GLY A O 1
ATOM 1352 N N . PRO A 1 180 ? 2.394 0.582 9.528 1.00 96.50 180 PRO A N 1
ATOM 1353 C CA . PRO A 1 180 ? 3.747 1.101 9.716 1.00 96.50 180 PRO A CA 1
ATOM 1354 C C . PRO A 1 180 ? 4.724 0.423 8.741 1.00 96.50 180 PRO A C 1
ATOM 1356 O O . PRO A 1 180 ? 4.880 -0.798 8.749 1.00 96.50 180 PRO A O 1
ATOM 1359 N N . ARG A 1 181 ? 5.416 1.208 7.909 1.00 94.62 181 ARG A N 1
ATOM 1360 C CA . ARG A 1 181 ? 6.343 0.710 6.877 1.00 94.62 181 ARG A CA 1
ATOM 1361 C C . ARG A 1 181 ? 7.724 1.347 7.041 1.00 94.62 181 ARG A C 1
ATOM 1363 O O . ARG A 1 181 ? 8.088 2.226 6.260 1.00 94.62 181 ARG A O 1
ATOM 1370 N N . PRO A 1 182 ? 8.501 0.950 8.061 1.00 94.56 182 PRO A N 1
ATOM 1371 C CA . PRO A 1 182 ? 9.883 1.389 8.162 1.00 94.56 182 PRO A CA 1
ATOM 1372 C C . PRO A 1 182 ? 10.696 0.765 7.018 1.00 94.56 182 PRO A C 1
ATOM 1374 O O . PRO A 1 182 ? 10.624 -0.444 6.784 1.00 94.56 182 PRO A O 1
ATOM 1377 N N . MET A 1 183 ? 11.453 1.588 6.294 1.00 92.12 183 MET A N 1
ATOM 1378 C CA . MET A 1 183 ? 12.190 1.182 5.095 1.00 92.12 183 MET A CA 1
ATOM 1379 C C . MET A 1 183 ? 13.691 1.427 5.254 1.00 92.12 183 MET A C 1
ATOM 1381 O O . MET A 1 183 ? 14.108 2.464 5.772 1.00 92.12 183 MET A O 1
ATOM 1385 N N . ILE A 1 184 ? 14.509 0.501 4.759 1.00 92.44 184 ILE A N 1
ATOM 1386 C CA . ILE A 1 184 ? 15.962 0.665 4.680 1.00 92.44 184 ILE A CA 1
ATOM 1387 C C . ILE A 1 184 ? 16.338 1.554 3.492 1.00 92.44 184 ILE A C 1
ATOM 1389 O O . ILE A 1 184 ? 15.800 1.417 2.389 1.00 92.44 184 ILE A O 1
ATOM 1393 N N . THR A 1 185 ? 17.312 2.434 3.728 1.00 89.81 185 THR A N 1
ATOM 1394 C CA . THR A 1 185 ? 17.986 3.229 2.696 1.00 89.81 185 THR A CA 1
ATOM 1395 C C . THR A 1 185 ? 19.360 2.625 2.411 1.00 89.81 185 THR A C 1
ATOM 1397 O O . THR A 1 185 ? 20.162 2.451 3.330 1.00 89.81 185 THR A O 1
ATOM 1400 N N . ASP A 1 186 ? 19.666 2.330 1.149 1.00 88.44 186 ASP A N 1
ATOM 1401 C CA . ASP A 1 186 ? 21.018 1.961 0.723 1.00 88.44 186 ASP A CA 1
ATOM 1402 C C . ASP A 1 186 ? 21.900 3.221 0.742 1.00 88.44 186 ASP A C 1
ATOM 1404 O O . ASP A 1 186 ? 21.687 4.163 -0.020 1.00 88.44 186 ASP A O 1
ATOM 1408 N N . LEU A 1 187 ? 22.911 3.251 1.614 1.00 86.62 187 LEU A N 1
ATOM 1409 C CA . LEU A 1 187 ? 23.771 4.430 1.806 1.00 86.62 187 LEU A CA 1
ATOM 1410 C C . LEU A 1 187 ? 24.681 4.743 0.608 1.00 86.62 187 LEU A C 1
ATOM 1412 O O . LEU A 1 187 ? 25.185 5.858 0.497 1.00 86.62 187 LEU A O 1
ATOM 1416 N N . ARG A 1 188 ? 24.920 3.777 -0.284 1.00 87.00 188 ARG A N 1
ATOM 1417 C CA . ARG A 1 188 ? 25.778 3.957 -1.464 1.00 87.00 188 ARG A CA 1
ATOM 1418 C C . ARG A 1 188 ? 25.022 4.638 -2.603 1.00 87.00 188 ARG A C 1
ATOM 1420 O O . ARG A 1 188 ? 25.617 5.391 -3.366 1.00 87.00 188 ARG A O 1
ATOM 1427 N N . THR A 1 189 ? 23.738 4.335 -2.748 1.00 84.94 189 THR A N 1
ATOM 1428 C CA . THR A 1 189 ? 22.882 4.786 -3.853 1.00 84.94 189 THR A CA 1
ATOM 1429 C C . THR A 1 189 ? 21.874 5.850 -3.430 1.00 84.94 189 THR A C 1
ATOM 1431 O O . THR A 1 189 ? 21.354 6.557 -4.287 1.00 84.94 189 THR A O 1
ATOM 1434 N N . GLY A 1 190 ? 21.574 5.953 -2.132 1.00 84.56 190 GLY A N 1
ATOM 1435 C CA . GLY A 1 190 ? 20.482 6.763 -1.590 1.00 84.56 190 GLY A CA 1
ATOM 1436 C C . GLY A 1 190 ? 19.086 6.199 -1.881 1.00 84.56 190 GLY A C 1
ATOM 1437 O O . GLY A 1 190 ? 18.091 6.818 -1.513 1.00 84.56 190 GLY A O 1
ATOM 1438 N N . GLY A 1 191 ? 18.996 5.049 -2.557 1.00 83.38 191 GLY A N 1
ATOM 1439 C CA . GLY A 1 191 ? 17.737 4.400 -2.905 1.00 83.38 191 GLY A CA 1
ATOM 1440 C C . GLY A 1 191 ? 17.152 3.579 -1.757 1.00 83.38 191 GLY A C 1
ATOM 1441 O O . GLY A 1 191 ? 17.816 3.285 -0.765 1.00 83.38 191 GLY A O 1
ATOM 1442 N N . MET A 1 192 ? 15.896 3.168 -1.913 1.00 85.69 192 MET A N 1
ATOM 1443 C CA . MET A 1 192 ? 15.275 2.177 -1.036 1.00 85.69 192 MET A CA 1
ATOM 1444 C C . MET A 1 192 ? 15.914 0.800 -1.267 1.00 85.69 192 MET A C 1
ATOM 1446 O O . MET A 1 192 ? 16.090 0.410 -2.417 1.00 85.69 192 MET A O 1
ATOM 1450 N N . ALA A 1 193 ? 16.217 0.074 -0.188 1.00 88.88 193 ALA A N 1
ATOM 1451 C CA . ALA A 1 193 ? 16.769 -1.285 -0.228 1.00 88.88 193 ALA A CA 1
ATOM 1452 C C . ALA A 1 193 ? 15.723 -2.306 0.240 1.00 88.88 193 ALA A C 1
ATOM 1454 O O . ALA A 1 193 ? 15.820 -2.886 1.329 1.00 88.88 193 ALA A O 1
ATOM 1455 N N . GLY A 1 194 ? 14.669 -2.468 -0.562 1.00 87.44 194 GLY A N 1
ATOM 1456 C CA . GLY A 1 194 ? 13.487 -3.239 -0.177 1.00 87.44 194 GLY A CA 1
ATOM 1457 C C . GLY A 1 194 ? 13.736 -4.746 -0.080 1.00 87.44 194 GLY A C 1
ATOM 1458 O O . GLY A 1 194 ? 12.987 -5.434 0.606 1.00 87.44 194 GLY A O 1
ATOM 1459 N N . GLY A 1 195 ? 14.777 -5.249 -0.750 1.00 87.75 195 GLY A N 1
ATOM 1460 C CA . GLY A 1 195 ? 15.139 -6.665 -0.755 1.00 87.75 195 GLY A CA 1
ATOM 1461 C C . GLY A 1 195 ? 16.129 -7.082 0.337 1.00 87.75 195 GLY A C 1
ATOM 1462 O O . GLY A 1 195 ? 16.403 -8.271 0.486 1.00 87.75 195 GLY A O 1
ATOM 1463 N N . SER A 1 196 ? 16.668 -6.126 1.101 1.00 89.69 196 SER A N 1
ATOM 1464 C CA . SER A 1 196 ? 17.746 -6.364 2.074 1.00 89.69 196 SER A CA 1
ATOM 1465 C C . SER A 1 196 ? 17.323 -7.2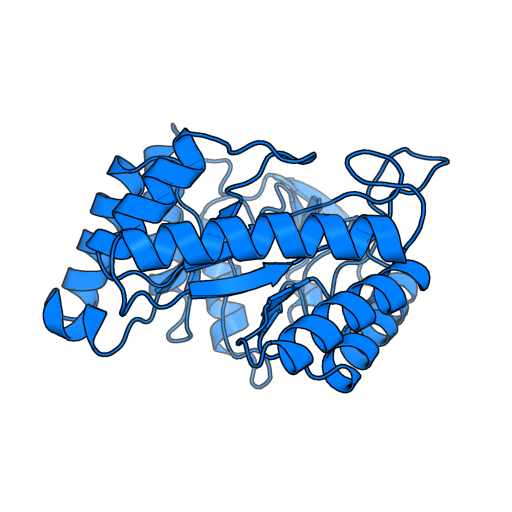39 3.267 1.00 89.69 196 SER A C 1
ATOM 1467 O O . SER A 1 196 ? 16.148 -7.308 3.631 1.00 89.69 196 SER A O 1
ATOM 1469 N N . GLY A 1 197 ? 18.285 -7.900 3.921 1.00 89.44 197 GLY A N 1
ATOM 1470 C CA . GLY A 1 197 ? 18.006 -8.679 5.136 1.00 89.44 197 GLY A CA 1
ATOM 1471 C C . GLY A 1 197 ? 17.625 -7.794 6.329 1.00 89.44 197 GLY A C 1
ATOM 1472 O O . GLY A 1 197 ? 16.792 -8.167 7.152 1.00 89.44 197 GLY A O 1
ATOM 1473 N N . GLU A 1 198 ? 18.177 -6.585 6.392 1.00 90.94 198 GLU A N 1
ATOM 1474 C CA . GLU A 1 198 ? 17.817 -5.552 7.356 1.00 90.94 198 GLU A CA 1
ATOM 1475 C C . GLU A 1 198 ? 16.354 -5.122 7.192 1.00 90.94 198 GLU A C 1
ATOM 1477 O O . GLU A 1 198 ? 15.666 -4.915 8.194 1.00 90.94 198 GLU A O 1
ATOM 1482 N N . GLN A 1 199 ? 15.844 -5.059 5.954 1.00 93.88 199 GLN A N 1
ATOM 1483 C CA . GLN A 1 199 ? 14.431 -4.775 5.696 1.00 93.88 199 GLN A CA 1
ATOM 1484 C C . GLN A 1 199 ? 13.519 -5.839 6.319 1.00 93.88 199 GLN A C 1
ATOM 1486 O O . GLN A 1 199 ? 12.489 -5.486 6.904 1.00 93.88 199 GLN A O 1
ATOM 1491 N N . ALA A 1 200 ? 13.904 -7.117 6.262 1.00 93.19 200 ALA A N 1
ATOM 1492 C CA . ALA A 1 200 ? 13.137 -8.200 6.875 1.00 93.19 200 ALA A CA 1
ATOM 1493 C C . ALA A 1 200 ? 13.020 -8.013 8.398 1.00 93.19 200 ALA A C 1
ATOM 1495 O O . ALA A 1 200 ? 11.926 -8.124 8.955 1.00 93.19 200 ALA A O 1
ATOM 1496 N N . LEU A 1 201 ? 14.124 -7.646 9.061 1.00 93.56 201 LEU A N 1
ATOM 1497 C CA . LEU A 1 201 ? 14.156 -7.383 10.503 1.00 93.56 201 LEU A CA 1
ATOM 1498 C C . LEU A 1 201 ? 13.306 -6.166 10.896 1.00 93.56 201 LEU A C 1
ATOM 1500 O O . LEU A 1 201 ? 12.530 -6.246 11.849 1.00 93.56 201 LEU A O 1
ATOM 1504 N N . LEU A 1 202 ? 13.419 -5.053 10.160 1.00 94.62 202 LEU A N 1
ATOM 1505 C CA . LEU A 1 202 ? 12.602 -3.850 10.383 1.00 94.62 202 LEU A CA 1
ATOM 1506 C C . LEU A 1 202 ? 11.111 -4.154 10.259 1.00 94.62 202 LEU A C 1
ATOM 1508 O O . LEU A 1 202 ? 10.311 -3.756 11.108 1.00 94.62 202 LEU A O 1
ATOM 1512 N N . THR A 1 203 ? 10.755 -4.879 9.201 1.00 95.25 203 THR A N 1
ATOM 1513 C CA . THR A 1 203 ? 9.374 -5.260 8.914 1.00 95.25 203 THR A CA 1
ATOM 1514 C C . THR A 1 203 ? 8.832 -6.163 10.017 1.00 95.25 203 THR A C 1
ATOM 1516 O O . THR A 1 203 ? 7.759 -5.895 10.554 1.00 95.25 203 THR A O 1
ATOM 1519 N N . ALA A 1 204 ? 9.593 -7.180 10.429 1.00 95.69 204 ALA A N 1
ATOM 1520 C CA . ALA A 1 204 ? 9.203 -8.068 11.519 1.00 95.69 204 ALA A CA 1
ATOM 1521 C C . ALA A 1 204 ? 8.998 -7.310 12.841 1.00 95.69 204 ALA A C 1
ATOM 1523 O O . ALA A 1 204 ? 7.997 -7.539 13.521 1.00 95.69 204 ALA A O 1
ATOM 1524 N N . ALA A 1 205 ? 9.885 -6.368 13.183 1.00 96.38 205 ALA A N 1
ATOM 1525 C CA . ALA A 1 205 ? 9.752 -5.548 14.387 1.00 96.38 205 ALA A CA 1
ATOM 1526 C C . ALA A 1 205 ? 8.470 -4.695 14.368 1.00 96.38 205 ALA A C 1
ATOM 1528 O O . ALA A 1 205 ? 7.722 -4.680 15.345 1.00 96.38 205 ALA A O 1
ATOM 1529 N N . ALA A 1 206 ? 8.169 -4.034 13.245 1.00 96.69 206 ALA A N 1
ATOM 1530 C CA . ALA A 1 206 ? 6.945 -3.244 13.098 1.00 96.69 206 ALA A CA 1
ATOM 1531 C C . ALA A 1 206 ? 5.672 -4.107 13.200 1.00 96.69 206 ALA A C 1
ATOM 1533 O O . ALA A 1 206 ? 4.711 -3.727 13.873 1.00 96.69 206 ALA A O 1
ATOM 1534 N N . ILE A 1 207 ? 5.676 -5.300 12.598 1.00 97.62 207 ILE A N 1
ATOM 1535 C CA . ILE A 1 207 ? 4.550 -6.243 12.659 1.00 97.62 207 ILE A CA 1
ATOM 1536 C C . ILE A 1 207 ? 4.355 -6.814 14.070 1.00 97.62 207 ILE A C 1
ATOM 1538 O O . ILE A 1 207 ? 3.223 -6.928 14.542 1.00 97.62 207 ILE A O 1
ATOM 1542 N N . GLN A 1 208 ? 5.433 -7.114 14.795 1.00 97.38 208 GLN A N 1
ATOM 1543 C CA . GLN A 1 208 ? 5.329 -7.541 16.193 1.00 97.38 208 GLN A CA 1
ATOM 1544 C C . GLN A 1 208 ? 4.708 -6.458 17.082 1.00 97.38 208 GLN A C 1
ATOM 1546 O O . GLN A 1 208 ? 3.938 -6.779 17.988 1.00 97.38 208 GLN A O 1
ATOM 1551 N N . MET A 1 209 ? 4.964 -5.182 16.791 1.00 98.00 209 MET A N 1
ATOM 1552 C CA . MET A 1 209 ? 4.300 -4.081 17.487 1.00 98.00 209 MET A CA 1
ATOM 1553 C C . MET A 1 209 ? 2.809 -3.999 17.156 1.00 98.00 209 MET A C 1
ATOM 1555 O O . MET A 1 209 ? 2.006 -3.766 18.055 1.00 98.00 209 MET A O 1
ATOM 1559 N N . ALA A 1 210 ? 2.401 -4.275 15.915 1.00 97.25 210 ALA A N 1
ATOM 1560 C CA . ALA A 1 210 ? 0.980 -4.380 15.582 1.00 97.25 210 ALA A CA 1
ATOM 1561 C C . ALA A 1 210 ? 0.273 -5.470 16.404 1.00 97.25 210 ALA A C 1
ATOM 1563 O O . ALA A 1 210 ? -0.817 -5.247 16.929 1.00 97.25 210 ALA A O 1
ATOM 1564 N N . ARG A 1 211 ? 0.933 -6.622 16.600 1.00 97.25 211 ARG A N 1
ATOM 1565 C CA . ARG A 1 211 ? 0.433 -7.687 17.484 1.00 97.25 211 ARG A CA 1
ATOM 1566 C C . ARG A 1 211 ? 0.355 -7.250 18.943 1.00 97.25 211 ARG A C 1
ATOM 1568 O O . ARG A 1 211 ? -0.618 -7.587 19.611 1.00 97.25 211 ARG A O 1
ATOM 1575 N N . PHE A 1 212 ? 1.352 -6.512 19.430 1.00 97.88 212 PHE A N 1
ATOM 1576 C CA . PHE A 1 212 ? 1.349 -5.956 20.784 1.00 97.88 212 PHE A CA 1
ATOM 1577 C C . PHE A 1 212 ? 0.154 -5.018 21.009 1.00 97.88 212 PHE A C 1
ATOM 1579 O O . PHE A 1 212 ? -0.532 -5.143 22.019 1.00 97.88 212 PHE A O 1
ATOM 1586 N N . TYR A 1 213 ? -0.142 -4.142 20.044 1.00 97.69 213 TYR A N 1
ATOM 1587 C CA . TYR A 1 213 ? -1.305 -3.249 20.091 1.00 97.69 213 TYR A CA 1
ATOM 1588 C C . TYR A 1 213 ? -2.631 -3.926 19.719 1.00 97.69 213 TYR A C 1
ATOM 1590 O O . TYR A 1 213 ? -3.673 -3.286 19.807 1.00 97.69 213 TYR A O 1
ATOM 1598 N N . GLN A 1 214 ? -2.607 -5.201 19.313 1.00 97.00 214 GLN A N 1
ATOM 1599 C CA . GLN A 1 214 ? -3.776 -5.955 18.846 1.00 97.00 214 GLN A CA 1
ATOM 1600 C C . GLN A 1 214 ? -4.494 -5.290 17.659 1.00 97.00 214 GLN A C 1
ATOM 1602 O O . GLN A 1 214 ? -5.718 -5.335 17.547 1.00 97.00 214 GLN A O 1
ATOM 1607 N N . LEU A 1 215 ? -3.724 -4.686 16.751 1.00 97.50 215 LEU A N 1
ATOM 1608 C CA . LEU A 1 215 ? -4.238 -4.010 15.562 1.00 97.50 215 LEU A CA 1
ATOM 1609 C C . LEU A 1 215 ? -4.000 -4.849 14.306 1.00 97.50 215 LEU A C 1
ATOM 1611 O O . LEU A 1 215 ? -2.948 -5.470 14.144 1.00 97.50 215 LEU A O 1
ATOM 1615 N N . SER A 1 216 ? -4.966 -4.817 13.384 1.00 96.38 216 SER A N 1
ATOM 1616 C CA . SER A 1 216 ? -4.797 -5.417 12.057 1.00 96.38 216 SER A CA 1
ATOM 1617 C C . SER A 1 216 ? -3.703 -4.680 11.291 1.00 96.38 216 SER A C 1
ATOM 1619 O O . SER A 1 216 ? -3.766 -3.461 11.133 1.00 96.38 216 SER A O 1
ATOM 1621 N N . SER A 1 217 ? -2.711 -5.427 10.817 1.00 96.38 217 SER A N 1
ATOM 1622 C CA . SER A 1 217 ? -1.473 -4.894 10.253 1.00 96.38 217 SER A CA 1
ATOM 1623 C C . SER A 1 217 ? -1.397 -4.992 8.732 1.00 96.38 217 SER A C 1
ATOM 1625 O O . SER A 1 217 ? -1.872 -5.959 8.132 1.00 96.38 217 SER A O 1
ATOM 1627 N N . SER A 1 218 ? -0.729 -4.023 8.105 1.00 96.19 218 SER A N 1
ATOM 1628 C CA . SER A 1 218 ? -0.338 -4.089 6.695 1.00 96.19 218 SER A CA 1
ATOM 1629 C C . SER A 1 218 ? 1.110 -3.665 6.493 1.00 96.19 218 SER A C 1
ATOM 1631 O O . SER A 1 218 ? 1.560 -2.688 7.086 1.00 96.19 218 SER A O 1
ATOM 1633 N N . THR A 1 219 ? 1.842 -4.362 5.625 1.00 95.00 219 THR A N 1
ATOM 1634 C CA . THR A 1 219 ? 3.216 -3.983 5.270 1.00 95.00 219 THR A CA 1
ATOM 1635 C C . THR A 1 219 ? 3.602 -4.409 3.853 1.00 95.00 219 THR A C 1
ATOM 1637 O O . THR A 1 219 ? 2.918 -5.217 3.228 1.00 95.00 219 THR A O 1
ATOM 1640 N N . ILE A 1 220 ? 4.690 -3.837 3.327 1.00 93.31 220 ILE A N 1
ATOM 1641 C CA . ILE A 1 220 ? 5.333 -4.280 2.084 1.00 93.31 220 ILE A CA 1
ATOM 1642 C C . ILE A 1 220 ? 6.315 -5.381 2.466 1.00 93.31 220 ILE A C 1
ATOM 1644 O O . ILE A 1 220 ? 7.184 -5.144 3.299 1.00 93.31 220 ILE A O 1
ATOM 1648 N N . ALA A 1 221 ? 6.218 -6.545 1.823 1.00 92.00 221 ALA A N 1
ATOM 1649 C CA . ALA A 1 221 ? 7.206 -7.610 2.026 1.00 92.00 221 ALA A CA 1
ATOM 1650 C C . ALA A 1 221 ? 7.773 -8.200 0.735 1.00 92.00 221 ALA A C 1
ATOM 1652 O O . ALA A 1 221 ? 8.841 -8.786 0.762 1.00 92.00 221 ALA A O 1
ATOM 1653 N N . GLY A 1 222 ? 7.106 -8.061 -0.411 1.00 89.00 222 GLY A N 1
ATOM 1654 C CA . GLY A 1 222 ? 7.656 -8.573 -1.671 1.00 89.00 222 GLY A CA 1
ATOM 1655 C C . GLY A 1 222 ? 8.378 -7.512 -2.503 1.00 89.00 222 GLY A C 1
ATOM 1656 O O . GLY A 1 222 ? 8.445 -7.639 -3.726 1.00 89.00 222 GLY A O 1
ATOM 1657 N N . ALA A 1 223 ? 8.913 -6.457 -1.881 1.00 91.19 223 ALA A N 1
ATOM 1658 C CA . ALA A 1 223 ? 9.836 -5.564 -2.575 1.00 91.19 223 ALA A CA 1
ATOM 1659 C C . ALA A 1 223 ? 11.133 -6.317 -2.911 1.00 91.19 223 ALA A C 1
ATOM 1661 O O . ALA A 1 223 ? 11.617 -7.128 -2.129 1.00 91.19 223 ALA A O 1
ATOM 1662 N N . THR A 1 224 ? 11.677 -6.058 -4.094 1.00 93.00 224 THR A N 1
ATOM 1663 C CA . THR A 1 224 ? 12.986 -6.564 -4.508 1.00 93.00 224 THR A CA 1
ATOM 1664 C C . THR A 1 224 ? 13.720 -5.463 -5.238 1.00 93.00 224 THR A C 1
ATOM 1666 O O . THR A 1 224 ? 13.116 -4.677 -5.978 1.00 93.00 224 THR A O 1
ATOM 1669 N N . ASP A 1 225 ? 15.025 -5.433 -5.035 1.00 91.88 225 ASP A N 1
ATOM 1670 C CA . ASP A 1 225 ? 15.918 -4.524 -5.717 1.00 91.88 225 ASP A CA 1
ATOM 1671 C C . ASP A 1 225 ? 16.368 -5.108 -7.060 1.00 91.88 225 ASP A C 1
ATOM 1673 O O . ASP A 1 225 ? 16.986 -4.385 -7.835 1.00 91.88 225 ASP A O 1
ATOM 1677 N N . SER A 1 226 ? 16.036 -6.360 -7.398 1.00 92.19 226 SER A N 1
ATOM 1678 C CA . SER A 1 226 ? 16.323 -6.922 -8.722 1.00 92.19 226 SER A CA 1
ATOM 1679 C C . SER A 1 226 ? 15.561 -6.202 -9.834 1.00 92.19 226 SER A C 1
ATOM 1681 O O . SER A 1 226 ? 14.464 -5.685 -9.644 1.00 92.19 226 SER A O 1
ATOM 1683 N N . LYS A 1 227 ? 16.170 -6.118 -11.018 1.00 90.81 227 LYS A N 1
ATOM 1684 C CA . LYS A 1 227 ? 15.633 -5.378 -12.175 1.00 90.81 227 LYS A CA 1
ATOM 1685 C C . LYS A 1 227 ? 14.822 -6.300 -13.083 1.00 90.81 227 LYS A C 1
ATOM 1687 O O . LYS A 1 227 ? 14.103 -5.815 -13.956 1.00 90.81 227 LYS A O 1
ATOM 1692 N N . SER A 1 228 ? 14.916 -7.605 -12.855 1.00 90.19 228 SER A N 1
ATOM 1693 C CA . SER A 1 228 ? 14.265 -8.662 -13.617 1.00 90.19 228 SER A CA 1
ATOM 1694 C C . SER A 1 228 ? 13.823 -9.800 -12.690 1.00 90.19 228 SER A C 1
ATOM 1696 O O . SER A 1 228 ? 14.375 -9.937 -11.603 1.00 90.19 228 SER A O 1
ATOM 1698 N N . PRO A 1 229 ? 12.879 -10.659 -13.110 1.00 90.25 229 PRO A N 1
ATOM 1699 C CA . PRO A 1 229 ? 12.470 -11.848 -12.355 1.00 90.25 229 PRO A CA 1
ATOM 1700 C C . PRO A 1 229 ? 13.557 -12.944 -12.355 1.00 90.25 229 PRO A C 1
ATOM 1702 O O . PRO A 1 229 ? 13.420 -13.986 -12.988 1.00 90.25 229 PRO A O 1
ATOM 1705 N N . ASP A 1 230 ? 14.676 -12.686 -11.687 1.00 92.44 230 ASP A N 1
ATOM 1706 C CA . ASP A 1 230 ? 15.838 -13.570 -11.604 1.00 92.44 230 ASP A CA 1
ATOM 1707 C C . ASP A 1 230 ? 15.996 -14.202 -10.208 1.00 92.44 230 ASP A C 1
ATOM 1709 O O . ASP A 1 230 ? 15.127 -14.097 -9.337 1.00 92.44 230 ASP A O 1
ATOM 1713 N N . ALA A 1 231 ? 17.125 -14.881 -9.984 1.00 94.56 231 ALA A N 1
ATOM 1714 C CA . ALA A 1 231 ? 17.426 -15.516 -8.703 1.00 94.56 231 ALA A CA 1
ATOM 1715 C C . ALA A 1 231 ? 17.475 -14.513 -7.536 1.00 94.56 231 ALA A C 1
ATOM 1717 O O . ALA A 1 231 ? 17.041 -14.853 -6.434 1.00 94.56 231 ALA A O 1
ATOM 1718 N N . GLN A 1 232 ? 17.945 -13.280 -7.771 1.00 94.81 232 GLN A N 1
ATOM 1719 C CA . GLN A 1 232 ? 17.926 -12.224 -6.759 1.00 94.81 232 GLN A CA 1
ATOM 1720 C C . GLN A 1 232 ? 16.481 -11.854 -6.410 1.00 94.81 232 GLN A C 1
ATOM 1722 O O . GLN A 1 232 ? 16.128 -11.848 -5.230 1.00 94.81 232 GLN A O 1
ATOM 1727 N N . SER A 1 233 ? 15.624 -11.642 -7.419 1.00 93.94 233 SER A N 1
ATOM 1728 C CA . SER A 1 233 ? 14.197 -11.382 -7.193 1.00 93.94 233 SER A CA 1
ATOM 1729 C C . SER A 1 233 ? 13.537 -12.493 -6.378 1.00 93.94 233 SER A C 1
ATOM 1731 O O . SER A 1 233 ? 12.715 -12.199 -5.512 1.00 93.94 233 SER A O 1
ATOM 1733 N N . GLY A 1 234 ? 13.844 -13.758 -6.670 1.00 93.94 234 GLY A N 1
ATOM 1734 C CA . GLY A 1 234 ? 13.287 -14.894 -5.937 1.00 93.94 234 GLY A CA 1
ATOM 1735 C C . GLY A 1 234 ? 13.750 -14.933 -4.480 1.00 93.94 234 GLY A C 1
ATOM 1736 O O . GLY A 1 234 ? 12.928 -15.070 -3.573 1.00 93.94 234 GLY A O 1
ATOM 1737 N N . PHE A 1 235 ? 15.055 -14.774 -4.246 1.00 94.62 235 PHE A N 1
ATOM 1738 C CA . PHE A 1 235 ? 15.648 -14.853 -2.912 1.00 94.62 235 PHE A CA 1
ATOM 1739 C C . PHE A 1 235 ? 15.179 -13.720 -1.990 1.00 94.62 235 PHE A C 1
ATOM 1741 O O . PHE A 1 235 ? 14.723 -13.988 -0.878 1.00 94.62 235 PHE A O 1
ATOM 1748 N N . GLU A 1 236 ? 15.227 -12.470 -2.457 1.00 95.12 236 GLU A N 1
ATOM 1749 C CA . GLU A 1 236 ? 14.833 -11.299 -1.663 1.00 95.12 236 GLU A CA 1
ATOM 1750 C C . GLU A 1 236 ? 13.351 -11.344 -1.269 1.00 95.12 236 GLU A C 1
ATOM 1752 O O . GLU A 1 236 ? 13.000 -11.080 -0.116 1.00 95.12 236 GLU A O 1
ATOM 1757 N N . LYS A 1 237 ? 12.472 -11.739 -2.202 1.00 94.56 237 LYS A N 1
ATOM 1758 C CA . LYS A 1 237 ? 11.041 -11.915 -1.915 1.00 94.56 237 LYS A CA 1
ATOM 1759 C C . LYS A 1 237 ? 10.805 -13.064 -0.944 1.00 94.56 237 LYS A C 1
ATOM 1761 O O . LYS A 1 237 ? 10.042 -12.899 0.002 1.00 94.56 237 LYS A O 1
ATOM 1766 N N . CYS A 1 238 ? 11.456 -14.210 -1.155 1.00 94.88 238 CYS A N 1
ATOM 1767 C CA . CYS A 1 238 ? 11.321 -15.369 -0.274 1.00 94.88 238 CYS A CA 1
ATOM 1768 C C . CYS A 1 238 ? 11.694 -15.010 1.169 1.00 94.88 238 CYS A C 1
ATOM 1770 O O . CYS A 1 238 ? 10.919 -15.290 2.084 1.00 94.88 238 CYS A O 1
ATOM 1772 N N . LEU A 1 239 ? 12.828 -14.329 1.363 1.00 94.56 239 LEU A N 1
ATOM 1773 C CA . LEU A 1 239 ? 13.288 -13.884 2.675 1.00 94.56 239 LEU A CA 1
ATOM 1774 C C . LEU A 1 239 ? 12.270 -12.953 3.346 1.00 94.56 239 LEU A C 1
ATOM 1776 O O . LEU A 1 239 ? 11.787 -13.253 4.439 1.00 94.56 239 LEU A O 1
ATOM 1780 N N . ASN A 1 240 ? 11.921 -11.846 2.687 1.00 94.31 240 ASN A N 1
ATOM 1781 C CA . ASN A 1 240 ? 11.086 -10.808 3.286 1.00 94.31 240 ASN A CA 1
ATOM 1782 C C . ASN A 1 240 ? 9.638 -11.264 3.505 1.00 94.31 240 ASN A C 1
ATOM 1784 O O . ASN A 1 240 ? 9.079 -11.039 4.582 1.00 94.31 240 ASN A O 1
ATOM 1788 N N . VAL A 1 241 ? 9.026 -11.944 2.527 1.00 95.44 241 VAL A N 1
ATOM 1789 C CA . VAL A 1 241 ? 7.653 -12.456 2.655 1.00 95.44 241 VAL A CA 1
ATOM 1790 C C . VAL A 1 241 ? 7.584 -13.520 3.749 1.00 95.44 241 VAL A C 1
ATOM 1792 O O . VAL A 1 241 ? 6.722 -13.420 4.620 1.00 95.44 241 VAL A O 1
ATOM 1795 N N . SER A 1 242 ? 8.513 -14.483 3.779 1.00 95.38 242 SER A N 1
ATOM 1796 C CA . SER A 1 242 ? 8.506 -15.542 4.803 1.00 95.38 242 SER A CA 1
ATOM 1797 C C . SER A 1 242 ? 8.688 -14.978 6.212 1.00 95.38 242 SER A C 1
ATOM 1799 O O . SER A 1 242 ? 7.947 -15.350 7.120 1.00 95.38 242 SER A O 1
ATOM 1801 N N . GLN A 1 243 ? 9.627 -14.044 6.397 1.00 95.06 243 GLN A N 1
ATOM 1802 C CA . GLN A 1 243 ? 9.841 -13.358 7.677 1.00 95.06 243 GLN A CA 1
ATOM 1803 C C . GLN A 1 243 ? 8.599 -12.574 8.117 1.00 95.06 243 GLN A C 1
ATOM 1805 O O . GLN A 1 243 ? 8.188 -12.654 9.273 1.00 95.06 243 GLN A O 1
ATOM 1810 N N . THR A 1 244 ? 7.957 -11.861 7.191 1.00 95.25 244 THR A N 1
ATOM 1811 C CA . THR A 1 244 ? 6.750 -11.072 7.475 1.00 95.25 244 THR A CA 1
ATOM 1812 C C . THR A 1 244 ? 5.566 -11.956 7.876 1.00 95.25 244 THR A C 1
ATOM 1814 O O . THR A 1 244 ? 4.849 -11.638 8.827 1.00 95.25 244 THR A O 1
ATOM 1817 N N . VAL A 1 245 ? 5.383 -13.096 7.199 1.00 95.38 245 VAL A N 1
ATOM 1818 C CA . VAL A 1 245 ? 4.374 -14.100 7.572 1.00 95.38 245 VAL A CA 1
ATOM 1819 C C . VAL A 1 245 ? 4.660 -14.650 8.970 1.00 95.38 245 VAL A C 1
ATOM 1821 O O . VAL A 1 245 ? 3.763 -14.682 9.808 1.00 95.38 245 VAL A O 1
ATOM 1824 N N . GLN A 1 246 ? 5.911 -15.021 9.260 1.00 96.69 246 GLN A N 1
ATOM 1825 C CA . GLN A 1 246 ? 6.311 -15.538 10.575 1.00 96.69 246 GLN A CA 1
ATOM 1826 C C . GLN A 1 246 ? 6.154 -14.504 11.701 1.00 96.69 246 GLN A C 1
ATOM 1828 O O . GLN A 1 246 ? 5.849 -14.874 12.835 1.00 96.69 246 GLN A O 1
ATOM 1833 N N . ALA A 1 247 ? 6.314 -13.211 11.404 1.00 96.94 247 ALA A N 1
ATOM 1834 C CA . ALA A 1 247 ? 6.059 -12.131 12.356 1.00 96.94 247 ALA A CA 1
ATOM 1835 C C . ALA A 1 247 ? 4.560 -11.960 12.683 1.00 96.94 247 ALA A C 1
ATOM 1837 O O . ALA A 1 247 ? 4.225 -11.416 13.740 1.00 96.94 247 ALA A O 1
ATOM 1838 N N . GLY A 1 248 ? 3.671 -12.468 11.821 1.00 96.50 248 GLY A N 1
ATOM 1839 C CA . GLY A 1 248 ? 2.221 -12.472 12.011 1.00 96.50 248 GLY A CA 1
ATOM 1840 C C . GLY A 1 248 ? 1.494 -11.303 11.346 1.00 96.50 248 GLY A C 1
ATOM 1841 O O . GLY A 1 248 ? 0.536 -10.790 11.921 1.00 96.50 248 GLY A O 1
ATOM 1842 N N . ALA A 1 249 ? 1.951 -10.860 10.170 1.00 97.06 249 ALA A N 1
ATOM 1843 C CA . ALA A 1 249 ? 1.276 -9.805 9.415 1.00 97.06 249 ALA A CA 1
ATOM 1844 C C . ALA A 1 249 ? -0.103 -10.257 8.903 1.00 97.06 249 ALA A C 1
ATOM 1846 O O . ALA A 1 249 ? -0.266 -11.405 8.489 1.00 97.06 249 ALA A O 1
ATOM 1847 N N . ASN A 1 250 ? -1.081 -9.346 8.874 1.00 97.12 250 ASN A N 1
ATOM 1848 C CA . ASN A 1 250 ? -2.426 -9.646 8.363 1.00 97.12 250 ASN A CA 1
ATOM 1849 C C . ASN A 1 250 ? -2.537 -9.396 6.855 1.00 97.12 250 ASN A C 1
ATOM 1851 O O . ASN A 1 250 ? -3.154 -10.181 6.140 1.00 97.12 250 ASN A O 1
ATOM 1855 N N . ILE A 1 251 ? -1.939 -8.304 6.371 1.00 97.00 251 ILE A N 1
ATOM 1856 C CA . ILE A 1 251 ? -1.981 -7.893 4.967 1.00 97.00 251 ILE A CA 1
ATOM 1857 C C . ILE A 1 251 ? -0.552 -7.689 4.465 1.00 97.00 251 ILE A C 1
ATOM 1859 O O . ILE A 1 251 ? 0.188 -6.838 4.958 1.00 97.00 251 ILE A O 1
ATOM 1863 N N . ILE A 1 252 ? -0.163 -8.461 3.452 1.00 96.50 252 ILE A N 1
ATOM 1864 C CA . ILE A 1 252 ? 1.155 -8.359 2.821 1.00 96.50 252 ILE A CA 1
ATOM 1865 C C . ILE A 1 252 ? 0.985 -7.791 1.420 1.00 96.50 252 ILE A C 1
ATOM 1867 O O . ILE A 1 252 ? 0.485 -8.458 0.516 1.00 96.50 252 ILE A O 1
ATOM 1871 N N . THR A 1 253 ? 1.410 -6.548 1.229 1.00 94.62 253 THR A N 1
ATOM 1872 C CA . THR A 1 253 ? 1.359 -5.876 -0.065 1.00 94.62 253 THR A CA 1
ATOM 1873 C C . THR A 1 253 ? 2.651 -6.117 -0.853 1.00 94.62 253 THR A C 1
ATOM 1875 O O . THR A 1 253 ? 3.710 -6.423 -0.294 1.00 94.62 253 THR A O 1
ATOM 1878 N N . GLN A 1 254 ? 2.557 -6.012 -2.184 1.00 93.50 254 GLN A N 1
ATOM 1879 C CA . GLN A 1 254 ? 3.659 -6.288 -3.115 1.00 93.50 254 GLN A CA 1
ATOM 1880 C C . GLN A 1 254 ? 4.216 -7.713 -3.011 1.00 93.50 254 GLN A C 1
ATOM 1882 O O . GLN A 1 254 ? 5.332 -7.949 -3.455 1.00 93.50 254 GLN A O 1
ATOM 1887 N N . ALA A 1 255 ? 3.445 -8.666 -2.476 1.00 92.94 255 ALA A N 1
ATOM 1888 C CA . ALA A 1 255 ? 3.850 -10.067 -2.334 1.00 92.94 255 ALA A CA 1
ATOM 1889 C C . ALA A 1 255 ? 4.370 -10.686 -3.650 1.00 92.94 255 ALA A C 1
ATOM 1891 O O . ALA A 1 255 ? 5.256 -11.534 -3.629 1.00 92.94 255 ALA A O 1
ATOM 1892 N N . CYS A 1 256 ? 3.866 -10.214 -4.791 1.00 92.31 256 CYS A N 1
ATOM 1893 C CA . CYS A 1 256 ? 4.241 -10.637 -6.136 1.00 92.31 256 CYS A CA 1
ATOM 1894 C C . CYS A 1 256 ? 4.373 -9.429 -7.086 1.00 92.31 256 CYS A C 1
ATOM 1896 O O . CYS A 1 256 ? 4.014 -8.298 -6.743 1.00 92.31 256 CYS A O 1
ATOM 1898 N N . GLY A 1 257 ? 4.943 -9.653 -8.273 1.00 92.81 257 GLY A N 1
ATOM 1899 C CA . GLY A 1 257 ? 4.989 -8.696 -9.387 1.00 92.81 257 GLY A CA 1
ATOM 1900 C C . GLY A 1 257 ? 5.993 -7.545 -9.275 1.00 92.81 257 GLY A C 1
ATOM 1901 O O . GLY A 1 257 ? 6.630 -7.210 -10.271 1.00 92.81 257 GLY A O 1
ATOM 1902 N N . ALA A 1 258 ? 6.140 -6.931 -8.097 1.00 94.25 258 ALA A N 1
ATOM 1903 C CA . ALA A 1 258 ? 6.988 -5.751 -7.907 1.00 94.25 258 ALA A CA 1
ATOM 1904 C C . ALA A 1 258 ? 8.469 -6.053 -8.192 1.00 94.25 258 ALA A C 1
ATOM 1906 O O . ALA A 1 258 ? 8.973 -7.093 -7.776 1.00 94.25 258 ALA A O 1
ATOM 1907 N N . GLN A 1 259 ? 9.156 -5.139 -8.866 1.00 93.69 259 GLN A N 1
ATOM 1908 C CA . GLN A 1 259 ? 10.562 -5.215 -9.258 1.00 93.69 259 GLN A CA 1
ATOM 1909 C C . GLN A 1 259 ? 11.221 -3.835 -9.108 1.00 93.69 259 GLN A C 1
ATOM 1911 O O . GLN A 1 259 ? 10.549 -2.821 -8.891 1.00 93.69 259 GLN A O 1
ATOM 1916 N N . ALA A 1 260 ? 12.541 -3.795 -9.254 1.00 91.75 260 ALA A N 1
ATOM 1917 C CA . ALA A 1 260 ? 13.358 -2.592 -9.365 1.00 91.75 260 ALA A CA 1
ATOM 1918 C C . ALA A 1 260 ? 13.113 -1.574 -8.237 1.00 91.75 260 ALA A C 1
ATOM 1920 O O . ALA A 1 260 ? 12.910 -0.391 -8.500 1.00 91.75 260 ALA A O 1
ATOM 1921 N N . GLY A 1 261 ? 13.079 -2.028 -6.982 1.00 89.00 261 GLY A N 1
ATOM 1922 C CA . GLY A 1 261 ? 12.882 -1.148 -5.828 1.00 89.00 261 GLY A CA 1
ATOM 1923 C C . GLY A 1 261 ? 11.526 -0.438 -5.860 1.00 89.00 261 GLY A C 1
ATOM 1924 O O . GLY A 1 261 ? 11.445 0.760 -5.611 1.00 89.00 261 GLY A O 1
ATOM 1925 N N . LEU A 1 262 ? 10.464 -1.171 -6.220 1.00 90.88 262 LEU A N 1
ATOM 1926 C CA . LEU A 1 262 ? 9.093 -0.670 -6.407 1.00 90.88 262 LEU A CA 1
ATOM 1927 C C . LEU A 1 262 ? 8.888 0.239 -7.631 1.00 90.88 262 LEU A C 1
ATOM 1929 O O . LEU A 1 262 ? 7.781 0.746 -7.818 1.00 90.88 262 LEU A O 1
ATOM 1933 N N . MET A 1 263 ? 9.892 0.424 -8.491 1.00 93.69 263 MET A N 1
ATOM 1934 C CA . MET A 1 263 ? 9.754 1.235 -9.710 1.00 93.69 263 MET A CA 1
ATOM 1935 C C . MET A 1 263 ? 9.142 0.472 -10.883 1.00 93.69 263 MET A C 1
ATOM 1937 O O . MET A 1 263 ? 8.622 1.095 -11.806 1.00 93.69 263 MET A O 1
ATOM 1941 N N . GLY A 1 264 ? 9.170 -0.860 -10.841 1.00 93.19 264 GLY A N 1
ATOM 1942 C CA . GLY A 1 264 ? 8.700 -1.713 -11.922 1.00 93.19 264 GLY A CA 1
ATOM 1943 C C . GLY A 1 264 ? 7.667 -2.742 -11.478 1.00 93.19 264 GLY A C 1
ATOM 1944 O O . GLY A 1 264 ? 7.741 -3.279 -10.374 1.00 93.19 264 GLY A O 1
ATOM 1945 N N . LEU A 1 265 ? 6.746 -3.075 -12.376 1.00 95.25 265 LEU A N 1
ATOM 1946 C CA . LEU A 1 265 ? 5.926 -4.283 -12.313 1.00 95.25 265 LEU A CA 1
ATOM 1947 C C . LEU A 1 265 ? 6.366 -5.256 -13.409 1.00 95.25 265 LEU A C 1
ATOM 1949 O O . LEU A 1 265 ? 6.571 -4.845 -14.543 1.00 95.25 265 LEU A O 1
ATOM 1953 N N . SER A 1 266 ? 6.435 -6.550 -13.115 1.00 94.00 266 SER A N 1
ATOM 1954 C CA . SER A 1 266 ? 6.475 -7.595 -14.142 1.00 94.00 266 SER A CA 1
ATOM 1955 C C . SER A 1 266 ? 5.243 -8.484 -14.013 1.00 94.00 266 SER A C 1
ATOM 1957 O O . SER A 1 266 ? 5.045 -9.105 -12.970 1.00 94.00 266 SER A O 1
ATOM 1959 N N . LEU A 1 267 ? 4.429 -8.577 -15.073 1.00 91.00 267 LEU A N 1
ATOM 1960 C CA . LEU A 1 267 ? 3.276 -9.490 -15.096 1.00 91.00 267 LEU A CA 1
ATOM 1961 C C . LEU A 1 267 ? 3.721 -10.955 -15.022 1.00 91.00 267 LEU A C 1
ATOM 1963 O O . LEU A 1 267 ? 3.068 -11.764 -14.376 1.00 91.00 267 LEU A O 1
ATOM 1967 N N . ALA A 1 268 ? 4.875 -11.282 -15.607 1.00 87.94 268 ALA A N 1
ATOM 1968 C CA . ALA A 1 268 ? 5.462 -12.615 -15.496 1.00 87.94 268 ALA A CA 1
ATOM 1969 C C . ALA A 1 268 ? 5.911 -12.952 -14.065 1.00 87.94 268 ALA A C 1
ATOM 1971 O O . ALA A 1 268 ? 6.058 -14.119 -13.747 1.00 87.94 268 ALA A O 1
ATOM 1972 N N . ALA A 1 269 ? 6.132 -11.947 -13.209 1.00 85.50 269 ALA A N 1
ATOM 1973 C CA . ALA A 1 269 ? 6.423 -12.146 -11.789 1.00 85.50 269 ALA A CA 1
ATOM 1974 C C . ALA A 1 269 ? 5.164 -12.088 -10.899 1.00 85.50 269 ALA A C 1
ATOM 1976 O O . ALA A 1 269 ? 5.290 -12.135 -9.671 1.00 85.50 269 ALA A O 1
ATOM 1977 N N . LEU A 1 270 ? 3.975 -11.888 -11.485 1.00 82.00 270 LEU A N 1
ATOM 1978 C CA . LEU A 1 270 ? 2.693 -12.008 -10.784 1.00 82.00 270 LEU A CA 1
ATOM 1979 C C . LEU A 1 270 ? 2.172 -13.451 -10.798 1.00 82.00 270 LEU A C 1
ATOM 1981 O O . LEU A 1 270 ? 1.590 -13.863 -9.798 1.00 82.00 270 LEU A O 1
ATOM 1985 N N . GLY A 1 271 ? 2.343 -14.165 -11.918 1.00 62.81 271 GLY A N 1
ATOM 1986 C CA . GLY A 1 271 ? 1.991 -15.585 -12.074 1.00 62.81 271 GLY A CA 1
ATOM 1987 C C . GLY A 1 271 ? 3.102 -16.523 -11.633 1.00 62.81 271 GLY A C 1
ATOM 1988 O O . GLY A 1 271 ? 2.755 -17.671 -11.289 1.00 62.81 271 GLY A O 1
#

Foldseek 3Di:
DAAQWAQDPVVRDIDGAALVNQLVLLQLLQPDPPRQEDERQYFHPPAPDQLSRLLSSLVSNVVRHPGAYEEAHQALVSLVSSLVVQQVVLVHLVSCLVPPSYAYEAAQDDAPPHGDVRSLNNLLSCLVSNHAYEQAYEQEQPPRWDVDLVGSLVRLQVSQVVSVVSSCVSPVPHRYAREREYFYADPVPRATALLDLVSLVSLLVNLLVCVVVVGQYEYEQQAFQAADPDPRSVNSLCNRVVSNVVSPHRYYPCSWQAYNRSNYGYSVRRD